Protein AF-A0A2H6NE32-F1 (afdb_monomer)

InterPro domains:
  IPR001357 BRCT domain [PF00533] (157-204)
  IPR001357 BRCT domain [PF16589] (20-108)
  IPR001357 BRCT domain [PS50172] (16-109)
  IPR001357 BRCT domain [PS50172] (155-204)
  IPR001357 BRCT domain [SM00292] (18-99)
  IPR031273 Protein mono-ADP-ribosyltransferase PARP4 [PTHR46530] (16-144)
  IPR036420 BRCT domain superfamily [G3DSA:3.40.50.10190] (17-112)
  IPR036420 BRCT domain superfamily [G3DSA:3.40.50.10190] (146-204)
  IPR036420 BRCT domain superfamily [SSF52113] (19-110)
  IPR036420 BRCT domain superfamily [SSF52113] (146-204)

Foldseek 3Di:
DDDDDDDDPDDDDDPPQQLQQAQAEEEELEDPDDPVVVVVLQVLCVSSNYHYDPDQDLSHQAYEYQAPVSDDPVVVVSCVVNVHFYFYSVQSVVCVVVVHNDDRVVGGHDDPDPDDDDDDDDDDDDDDDDDDDDDDDDDPPPDDDDPDCPPPPLPQQLVAAQAEEEEPDPPDDPVSVVVVCVNCVSNNYHYDPDDDPSHPYYHD

Solvent-accessible surface area (backbone atoms only — not comparable to full-atom values): 13177 Å² total; per-residue (Å²): 142,84,85,82,77,84,79,82,88,82,74,77,82,78,70,86,62,72,46,50,30,57,91,39,20,35,29,78,55,74,82,83,68,52,71,67,54,51,52,50,50,57,48,53,40,46,74,25,45,22,45,76,46,95,60,96,52,92,74,48,56,35,35,34,26,83,44,58,84,74,56,54,72,72,56,50,53,52,34,61,77,65,70,41,52,48,25,32,58,62,52,60,55,50,19,59,73,71,67,37,70,66,72,58,81,86,32,52,55,73,72,86,67,89,85,78,80,87,80,91,86,80,90,86,80,92,84,90,82,87,86,87,81,89,85,81,92,74,88,78,79,80,78,88,80,76,93,84,60,79,79,80,69,65,74,54,57,58,85,28,55,90,36,22,34,21,75,62,59,84,89,59,56,72,69,54,53,50,51,52,54,47,55,41,43,60,21,46,22,43,78,46,96,58,91,49,95,75,45,73,41,76,46,104

Nearest PDB structures (foldseek):
  3pd7-assembly2_B  TM=7.557E-01  e=2.654E-05  Homo sapiens
  2nte-assembly1_A  TM=4.701E-01  e=7.020E-07  Homo sapiens
  6m14-assembly2_A  TM=4.791E-01  e=1.328E-06  Homo sapiens
  3fa2-assembly1_A  TM=4.838E-01  e=2.356E-06  Homo sapiens
  2r1z-assembly1_A  TM=4.801E-01  e=6.962E-06  Homo sapiens

Secondary structure (DSSP, 8-state):
-------------------TTTT-EEEEE-SSS-HHHHHHHHHHHHHTT-EEESS--TT--EEEES-GGGS-HHHHHHHHHTT--EE-THHHHHHHHHTS---GGGGB--------------------------------------TT-SSSS-----TTTT-EEEE--SS--HHHHHHHHHHHHHTT-EEESS--TT--EEE-

Mean predicted aligned error: 18.34 Å

Organism: NCBI:txid3147026

Sequence (204 aa):
QSTWGLRNWNKAPSRMTIAIFAGCTFFLIIKKLTILEKIRLKRSIKENGGQIAFGLNQKCTHVVTEDANAVIPSHLKTIQNYELPMVNVDFIWDSIKERKLLQCENYELSQTGPCGTGTETTLMNVNDSPKKKDVSEENHKHKWNDSRNLEKLRKTSAIFAGCTFFLRIKELTILEKNRLKRSIKENGGQIAFGLNQKCTHVVT

pLDDT: mean 71.35, std 22.03, range [27.91, 93.31]

Radius of gyration: 25.48 Å; Cα contacts (8 Å, |Δi|>4): 224; chains: 1; bounding box: 63×38×88 Å

Structure (mmCIF, N/CA/C/O backbone):
data_AF-A0A2H6NE32-F1
#
_entry.id   AF-A0A2H6NE32-F1
#
loop_
_atom_site.group_PDB
_atom_site.id
_atom_site.type_symbol
_atom_site.label_atom_id
_atom_site.label_alt_id
_atom_site.label_comp_id
_atom_site.label_asym_id
_atom_site.label_entity_id
_atom_site.label_seq_id
_atom_site.pdbx_PDB_ins_code
_atom_site.Cartn_x
_atom_site.Cartn_y
_atom_site.Cartn_z
_atom_site.occupancy
_atom_site.B_iso_or_equiv
_atom_site.auth_seq_id
_atom_site.auth_comp_id
_atom_site.auth_asym_id
_atom_site.auth_atom_id
_atom_site.pdbx_PDB_model_num
ATOM 1 N N . GLN A 1 1 ? -25.435 -8.102 -41.032 1.00 43.19 1 GLN A N 1
ATOM 2 C CA . GLN A 1 1 ? -25.255 -8.962 -39.842 1.00 43.19 1 GLN A CA 1
ATOM 3 C C . GLN A 1 1 ? -23.771 -9.250 -39.682 1.00 43.19 1 GLN A C 1
ATOM 5 O O . GLN A 1 1 ? -23.197 -9.735 -40.646 1.00 43.19 1 GLN A O 1
ATOM 10 N N . SER A 1 2 ? -23.159 -8.885 -38.548 1.00 34.47 2 SER A N 1
ATOM 11 C CA . SER A 1 2 ? -21.896 -9.435 -38.000 1.00 34.47 2 SER A CA 1
ATOM 12 C C . SER A 1 2 ? -21.499 -8.627 -36.754 1.00 34.47 2 SER A C 1
ATOM 14 O O . SER A 1 2 ? -20.705 -7.693 -36.825 1.00 34.47 2 SER A O 1
ATOM 16 N N . THR A 1 3 ? -22.101 -8.943 -35.610 1.00 37.28 3 THR A N 1
ATOM 17 C CA . THR A 1 3 ? -21.709 -8.418 -34.294 1.00 37.28 3 THR A CA 1
ATOM 18 C C . THR A 1 3 ? -20.543 -9.243 -33.754 1.00 37.28 3 THR A C 1
ATOM 20 O O . THR A 1 3 ? -20.725 -10.402 -33.384 1.00 37.28 3 THR A O 1
ATOM 23 N N . TRP A 1 4 ? -19.344 -8.663 -33.696 1.00 37.22 4 TRP A N 1
ATOM 24 C CA . TRP A 1 4 ? -18.201 -9.282 -33.025 1.00 37.22 4 TRP A CA 1
ATOM 25 C C . TRP A 1 4 ? -18.281 -9.004 -31.523 1.00 37.22 4 TRP A C 1
ATOM 27 O O . TRP A 1 4 ? -18.084 -7.881 -31.064 1.00 37.22 4 TRP A O 1
ATOM 37 N N . GLY A 1 5 ? -18.620 -10.048 -30.765 1.00 34.59 5 GLY A N 1
ATOM 38 C CA . GLY A 1 5 ? -18.697 -10.023 -29.310 1.00 34.59 5 GLY A CA 1
ATOM 39 C C . GLY A 1 5 ? -17.330 -9.797 -28.665 1.00 34.59 5 GLY A C 1
ATOM 40 O O . GLY A 1 5 ? -16.384 -10.558 -28.882 1.00 34.59 5 GLY A O 1
ATOM 41 N N . LEU A 1 6 ? -17.256 -8.756 -27.835 1.00 37.28 6 LEU A N 1
ATOM 42 C CA . LEU A 1 6 ? -16.165 -8.488 -26.903 1.00 37.28 6 LEU A CA 1
ATOM 43 C C . LEU A 1 6 ? -16.034 -9.660 -25.925 1.00 37.28 6 LEU A C 1
ATOM 45 O O . LEU A 1 6 ? -16.860 -9.857 -25.034 1.00 37.28 6 LEU A O 1
ATOM 49 N N . ARG A 1 7 ? -14.980 -10.456 -26.101 1.00 39.06 7 ARG A N 1
ATOM 50 C CA . ARG A 1 7 ? -14.628 -11.545 -25.191 1.00 39.06 7 ARG A CA 1
ATOM 51 C C . ARG A 1 7 ? -14.051 -10.926 -23.912 1.00 39.06 7 ARG A C 1
ATOM 53 O O . ARG A 1 7 ? -12.927 -10.434 -23.897 1.00 39.06 7 ARG A O 1
ATOM 60 N N . ASN A 1 8 ? -14.864 -10.903 -22.856 1.00 36.88 8 ASN A N 1
ATOM 61 C CA . ASN A 1 8 ? -14.475 -10.501 -21.505 1.00 36.88 8 ASN A CA 1
ATOM 62 C C . ASN A 1 8 ? -13.350 -11.409 -20.990 1.00 36.88 8 ASN A C 1
ATOM 64 O O . ASN A 1 8 ? -13.577 -12.581 -20.700 1.00 36.88 8 ASN A O 1
ATOM 68 N N . TRP A 1 9 ? -12.148 -10.857 -20.834 1.00 37.25 9 TRP A N 1
ATOM 69 C CA . TRP A 1 9 ? -10.971 -11.573 -20.329 1.00 37.25 9 TRP A CA 1
ATOM 70 C C . TRP A 1 9 ? -10.697 -11.302 -18.845 1.00 37.25 9 TRP A C 1
ATOM 72 O O . TRP A 1 9 ? -9.554 -11.175 -18.428 1.00 37.25 9 TRP A O 1
ATOM 82 N N . ASN A 1 10 ? -11.746 -11.223 -18.026 1.00 46.41 10 ASN A N 1
ATOM 83 C CA . ASN A 1 10 ? -11.611 -11.005 -16.586 1.00 46.41 10 ASN A CA 1
ATOM 84 C C . ASN A 1 10 ? -12.385 -12.061 -15.799 1.00 46.41 10 ASN A C 1
ATOM 86 O O . ASN A 1 10 ? -13.462 -11.789 -15.277 1.00 46.41 10 ASN A O 1
ATOM 90 N N . LYS A 1 11 ? -11.817 -13.261 -15.687 1.00 47.69 11 LYS A N 1
ATOM 91 C CA . LYS A 1 11 ? -11.957 -14.083 -14.477 1.00 47.69 11 LYS A CA 1
ATOM 92 C C . LYS A 1 11 ? -10.939 -15.215 -14.515 1.00 47.69 11 LYS A C 1
ATOM 94 O O . LYS A 1 11 ? -11.235 -16.337 -14.908 1.00 47.69 11 LYS A O 1
ATOM 99 N N . ALA A 1 12 ? -9.711 -14.897 -14.112 1.00 43.12 12 ALA A N 1
ATOM 100 C CA . ALA A 1 12 ? -8.862 -15.926 -13.529 1.00 43.12 12 ALA A CA 1
ATOM 101 C C . ALA A 1 12 ? -9.588 -16.482 -12.286 1.00 43.12 12 ALA A C 1
ATOM 103 O O . ALA A 1 12 ? -10.264 -15.708 -11.597 1.00 43.12 12 ALA A O 1
ATOM 104 N N . PRO A 1 13 ? -9.502 -17.794 -12.008 1.00 40.62 13 PRO A N 1
ATOM 105 C CA . PRO A 1 13 ? -10.161 -18.392 -10.860 1.00 40.62 13 PRO A CA 1
ATOM 106 C C . PRO A 1 13 ? -9.670 -17.697 -9.595 1.00 40.62 13 PRO A C 1
ATOM 108 O O . PRO A 1 13 ? -8.467 -17.583 -9.353 1.00 40.62 13 PRO A O 1
ATOM 111 N N . SER A 1 14 ? -10.623 -17.185 -8.823 1.00 49.44 14 SER A N 1
ATOM 112 C CA . SER A 1 14 ? -10.403 -16.568 -7.528 1.00 49.44 14 SER A CA 1
ATOM 113 C C . SER A 1 14 ? -9.690 -17.577 -6.631 1.00 49.44 14 SER A C 1
ATOM 115 O O . SER A 1 14 ? -10.327 -18.431 -6.018 1.00 49.44 14 SER A O 1
ATOM 117 N N . ARG A 1 15 ? -8.354 -17.493 -6.542 1.00 47.88 15 ARG A N 1
ATOM 118 C CA . ARG A 1 15 ? -7.657 -17.937 -5.332 1.00 47.88 15 ARG A CA 1
ATOM 119 C C . ARG A 1 15 ? -8.436 -17.305 -4.184 1.00 47.88 15 ARG A C 1
ATOM 121 O O . ARG A 1 15 ? -8.681 -16.101 -4.232 1.00 47.88 15 ARG A O 1
ATOM 128 N N . MET A 1 16 ? -8.886 -18.103 -3.217 1.00 49.38 16 MET A N 1
ATOM 129 C CA . MET A 1 16 ? -9.466 -17.576 -1.985 1.00 49.38 16 MET A CA 1
ATOM 130 C C . MET A 1 16 ? -8.359 -16.833 -1.239 1.00 49.38 16 MET A C 1
ATOM 132 O O . MET A 1 16 ? -7.681 -17.381 -0.374 1.00 49.38 16 MET A O 1
ATOM 136 N N . THR A 1 17 ? -8.098 -15.599 -1.655 1.00 56.84 17 THR A N 1
ATOM 137 C CA . THR A 1 17 ? -7.260 -14.672 -0.921 1.00 56.84 17 THR A CA 1
ATOM 138 C C . THR A 1 17 ? -8.083 -14.294 0.294 1.00 56.84 17 THR A C 1
ATOM 140 O O . THR A 1 17 ? -9.167 -13.728 0.161 1.00 56.84 17 THR A O 1
ATOM 143 N N . ILE A 1 18 ? -7.609 -14.682 1.475 1.00 68.81 18 ILE A N 1
ATOM 144 C CA . ILE A 1 18 ? -8.215 -14.256 2.731 1.00 68.81 18 ILE A CA 1
ATOM 145 C C . ILE A 1 18 ? -8.134 -12.730 2.735 1.00 68.81 18 ILE A C 1
ATOM 147 O O . ILE A 1 18 ? -7.044 -12.159 2.747 1.00 68.81 18 ILE A O 1
ATOM 151 N N . ALA A 1 19 ? -9.288 -12.076 2.652 1.00 85.00 19 ALA A N 1
ATOM 152 C CA . ALA A 1 19 ? -9.386 -10.627 2.657 1.00 85.00 19 ALA A CA 1
ATOM 153 C C . ALA A 1 19 ? -9.272 -10.127 4.102 1.00 85.00 19 ALA A C 1
ATOM 155 O O . ALA A 1 19 ? -10.255 -9.716 4.711 1.00 85.00 19 ALA A O 1
ATOM 156 N N . ILE A 1 20 ? -8.069 -10.220 4.671 1.00 92.06 20 ILE A N 1
ATOM 157 C CA . ILE A 1 20 ? -7.782 -9.851 6.067 1.00 92.06 20 ILE A CA 1
ATOM 158 C C . ILE A 1 20 ? -8.122 -8.391 6.381 1.00 92.06 20 ILE A C 1
ATOM 160 O O . ILE A 1 20 ? -8.421 -8.066 7.522 1.00 92.06 20 ILE A O 1
ATOM 164 N N . PHE A 1 21 ? -8.101 -7.523 5.368 1.00 92.75 21 PHE A N 1
ATOM 165 C CA . PHE A 1 21 ? -8.416 -6.104 5.485 1.00 92.75 21 PHE A CA 1
ATOM 166 C C . PHE A 1 21 ? -9.798 -5.763 4.918 1.00 92.75 21 PHE A C 1
ATOM 168 O O . PHE A 1 21 ? -10.060 -4.608 4.580 1.00 92.75 21 PHE A O 1
ATOM 175 N N . ALA A 1 22 ? -10.686 -6.749 4.765 1.00 90.81 22 ALA A N 1
ATOM 176 C CA . ALA A 1 22 ? -12.045 -6.499 4.306 1.00 90.81 22 ALA A CA 1
ATOM 177 C C . ALA A 1 22 ? -12.752 -5.494 5.231 1.00 90.81 22 ALA A C 1
ATOM 179 O O . ALA A 1 22 ? -12.796 -5.668 6.444 1.00 90.81 22 ALA A O 1
ATOM 180 N N . GLY A 1 23 ? -13.300 -4.428 4.645 1.00 88.19 23 GLY A N 1
ATOM 181 C CA . GLY A 1 23 ? -13.949 -3.345 5.394 1.00 88.19 23 GLY A CA 1
ATOM 182 C C . GLY A 1 23 ? -12.987 -2.307 5.980 1.00 88.19 23 GLY A C 1
ATOM 183 O O . GLY A 1 23 ? -13.439 -1.251 6.416 1.00 88.19 23 GLY A O 1
ATOM 184 N N . CYS A 1 24 ? -11.672 -2.534 5.925 1.00 92.06 24 CYS A N 1
ATOM 185 C CA . CYS A 1 24 ? -10.687 -1.558 6.369 1.00 92.06 24 CYS A CA 1
ATOM 186 C C . CYS A 1 24 ? -10.379 -0.550 5.255 1.00 92.06 24 CYS A C 1
ATOM 188 O O . CYS A 1 24 ? -10.018 -0.909 4.131 1.00 92.06 24 CYS A O 1
ATOM 190 N N . THR A 1 25 ? -10.453 0.732 5.594 1.00 92.81 25 THR A N 1
ATOM 191 C CA . THR A 1 25 ? -9.944 1.838 4.780 1.00 92.81 25 THR A CA 1
ATOM 192 C C . THR A 1 25 ? -8.777 2.502 5.501 1.00 92.81 25 THR A C 1
ATOM 194 O O . THR A 1 25 ? -8.943 3.033 6.602 1.00 92.81 25 THR A O 1
ATOM 197 N N . PHE A 1 26 ? -7.605 2.486 4.874 1.00 93.31 26 PHE A N 1
ATOM 198 C CA . PHE A 1 26 ? -6.360 3.007 5.425 1.00 93.31 26 PHE A CA 1
ATOM 199 C C . PHE A 1 26 ? -6.030 4.376 4.848 1.00 93.31 26 PHE A C 1
ATOM 201 O O . PHE A 1 26 ? -6.037 4.569 3.629 1.00 93.31 26 PHE A O 1
ATOM 208 N N . PHE A 1 27 ? -5.658 5.309 5.713 1.00 92.12 27 PHE A N 1
ATOM 209 C CA . PHE A 1 27 ? -5.010 6.551 5.317 1.00 92.12 27 PHE A CA 1
ATOM 210 C C . PHE A 1 27 ? -3.509 6.460 5.609 1.00 92.12 27 PHE A C 1
ATOM 212 O O . PHE A 1 27 ? -3.118 6.129 6.723 1.00 92.12 27 PHE A O 1
ATOM 219 N N . LEU A 1 28 ? -2.658 6.723 4.613 1.00 90.62 28 LEU A N 1
ATOM 220 C CA . LEU A 1 28 ? -1.209 6.508 4.719 1.00 90.62 28 LEU A CA 1
ATOM 221 C C . LEU A 1 28 ? -0.458 7.839 4.869 1.00 90.62 28 LEU A C 1
ATOM 223 O O . LEU A 1 28 ? -0.465 8.661 3.952 1.00 90.62 28 LEU A O 1
ATOM 227 N N . ILE A 1 29 ? 0.262 8.013 5.978 1.00 88.44 29 ILE A N 1
ATOM 228 C CA . ILE A 1 29 ? 1.146 9.154 6.262 1.00 88.44 29 ILE A CA 1
ATOM 229 C C . ILE A 1 29 ? 2.580 8.636 6.379 1.00 88.44 29 ILE A C 1
ATOM 231 O O . ILE A 1 29 ? 3.122 8.440 7.457 1.00 88.44 29 ILE A O 1
ATOM 235 N N . ILE A 1 30 ? 3.206 8.385 5.234 1.00 86.12 30 ILE A N 1
ATOM 236 C CA . ILE A 1 30 ? 4.516 7.732 5.169 1.00 86.12 30 ILE A CA 1
ATOM 237 C C . ILE A 1 30 ? 5.531 8.715 4.583 1.00 86.12 30 ILE A C 1
ATOM 239 O O . ILE A 1 30 ? 5.435 9.071 3.399 1.00 86.12 30 ILE A O 1
ATOM 243 N N . LYS A 1 31 ? 6.513 9.153 5.376 1.00 81.50 31 LYS A N 1
ATOM 244 C CA . LYS A 1 31 ? 7.530 10.127 4.936 1.00 81.50 31 LYS A CA 1
ATOM 245 C C . LYS A 1 31 ? 8.874 9.475 4.620 1.00 81.50 31 LYS A C 1
ATOM 247 O O . LYS A 1 31 ? 9.474 9.860 3.618 1.00 81.50 31 LYS A O 1
ATOM 252 N N . LYS A 1 32 ? 9.311 8.502 5.420 1.00 81.56 32 LYS A N 1
ATOM 253 C CA . LYS A 1 32 ? 10.669 7.943 5.408 1.00 81.56 32 LYS A CA 1
ATOM 254 C C . LYS A 1 32 ? 10.8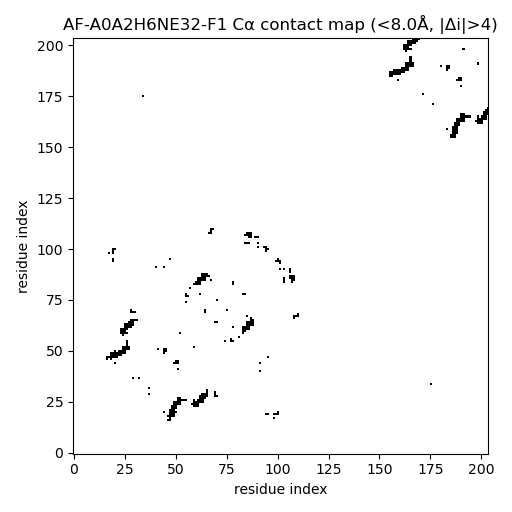06 6.747 4.458 1.00 81.56 32 LYS A C 1
ATOM 256 O O . LYS A 1 32 ? 11.866 6.630 3.845 1.00 81.56 32 LYS A O 1
ATOM 261 N N . LEU A 1 33 ? 9.752 5.946 4.237 1.00 80.50 33 LEU A N 1
ATOM 262 C CA . LEU A 1 33 ? 9.822 4.834 3.271 1.00 80.50 33 LEU A CA 1
ATOM 263 C C . LEU A 1 33 ? 10.242 5.292 1.872 1.00 80.50 33 LEU A C 1
ATOM 265 O O . LEU A 1 33 ? 9.821 6.340 1.355 1.00 80.50 33 LEU A O 1
ATOM 269 N N . THR A 1 34 ? 10.991 4.425 1.200 1.00 79.38 34 THR A N 1
ATOM 270 C CA . THR A 1 34 ? 11.286 4.576 -0.218 1.00 79.38 34 THR A CA 1
ATOM 271 C C . THR A 1 34 ? 10.010 4.450 -1.052 1.00 79.38 34 THR A C 1
ATOM 273 O O . THR A 1 34 ? 8.998 3.866 -0.667 1.00 79.38 34 THR A O 1
ATOM 276 N N . ILE A 1 35 ? 10.060 4.993 -2.264 1.00 74.69 35 ILE A N 1
ATOM 277 C CA . ILE A 1 35 ? 8.948 4.937 -3.221 1.00 74.69 35 ILE A CA 1
ATOM 278 C C . ILE A 1 35 ? 8.507 3.491 -3.487 1.00 74.69 35 ILE A C 1
ATOM 280 O O . ILE A 1 35 ? 7.312 3.208 -3.551 1.00 74.69 35 ILE A O 1
ATOM 284 N N . LEU A 1 36 ? 9.467 2.575 -3.649 1.00 78.06 36 LEU A N 1
ATOM 285 C CA . LEU A 1 36 ? 9.180 1.176 -3.955 1.00 78.06 36 LEU A CA 1
ATOM 286 C C . LEU A 1 36 ? 8.417 0.510 -2.805 1.00 78.06 36 LEU A C 1
ATOM 288 O O . LEU A 1 36 ? 7.445 -0.204 -3.044 1.00 78.06 36 LEU A O 1
ATOM 292 N N . GLU A 1 37 ? 8.807 0.797 -1.566 1.00 84.56 37 GLU A N 1
ATOM 293 C CA . GLU A 1 37 ? 8.127 0.299 -0.370 1.00 84.56 37 GLU A CA 1
ATOM 294 C C . GLU A 1 37 ? 6.719 0.873 -0.245 1.00 84.56 37 GLU A C 1
ATOM 296 O O . GLU A 1 37 ? 5.789 0.122 0.036 1.00 84.56 37 GLU A O 1
ATOM 301 N N . LYS A 1 38 ? 6.513 2.159 -0.561 1.00 84.12 38 LYS A N 1
ATOM 302 C CA . LYS A 1 38 ? 5.166 2.755 -0.606 1.00 84.12 38 LYS A CA 1
ATOM 303 C C . LYS A 1 38 ? 4.274 2.072 -1.640 1.00 84.12 38 LYS A C 1
ATOM 305 O O . LYS A 1 38 ? 3.107 1.807 -1.358 1.00 84.12 38 LYS A O 1
ATOM 310 N N . ILE A 1 39 ? 4.798 1.766 -2.829 1.00 84.12 39 ILE A N 1
ATOM 311 C CA . ILE A 1 39 ? 4.050 1.029 -3.863 1.00 84.12 39 ILE A CA 1
ATOM 312 C C . ILE A 1 39 ? 3.716 -0.377 -3.3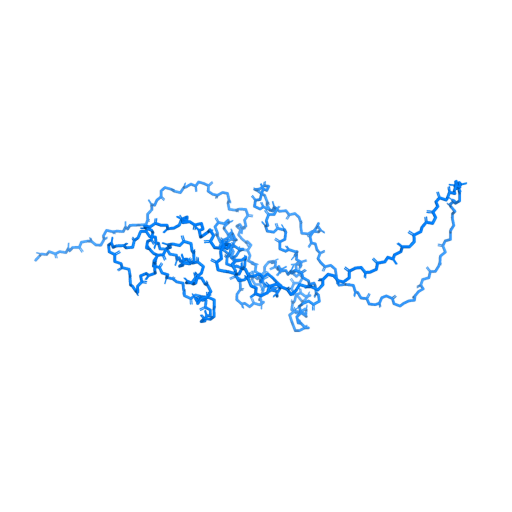68 1.00 84.12 39 ILE A C 1
ATOM 314 O O . ILE A 1 39 ? 2.570 -0.811 -3.490 1.00 84.12 39 ILE A O 1
ATOM 318 N N . ARG A 1 40 ? 4.702 -1.075 -2.795 1.00 87.94 40 ARG A N 1
ATOM 319 C CA . ARG A 1 40 ? 4.527 -2.425 -2.256 1.00 87.94 40 ARG A CA 1
ATOM 320 C C . ARG A 1 40 ? 3.464 -2.432 -1.163 1.00 87.94 40 ARG A C 1
ATOM 322 O O . ARG A 1 40 ? 2.553 -3.238 -1.241 1.00 87.94 40 ARG A O 1
ATOM 329 N N . LEU A 1 41 ? 3.524 -1.495 -0.219 1.00 90.19 41 LEU A N 1
ATOM 330 C CA . LEU A 1 41 ? 2.549 -1.340 0.859 1.00 90.19 41 LEU A CA 1
ATOM 331 C C . LEU A 1 41 ? 1.135 -1.124 0.309 1.00 90.19 41 LEU A C 1
ATOM 333 O O .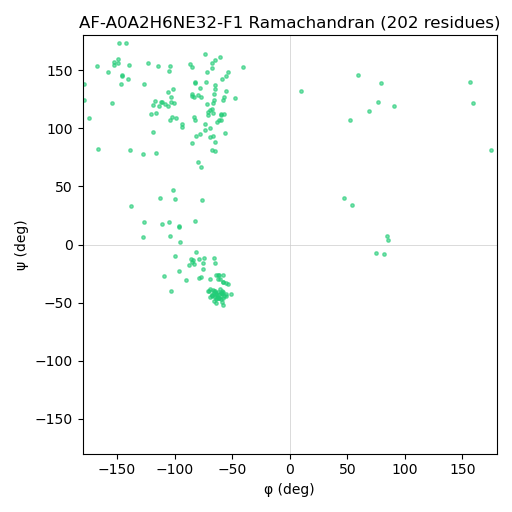 LEU A 1 41 ? 0.214 -1.860 0.653 1.00 90.19 41 LEU A O 1
ATOM 337 N N . LYS A 1 42 ? 0.966 -0.158 -0.606 1.00 89.56 42 LYS A N 1
ATOM 338 C CA . LYS A 1 42 ? -0.338 0.130 -1.221 1.00 89.56 42 LYS A CA 1
ATOM 339 C C . LYS A 1 42 ? -0.908 -1.084 -1.956 1.00 89.56 42 LYS A C 1
ATOM 341 O O . LYS A 1 42 ? -2.105 -1.353 -1.872 1.00 89.56 42 LYS A O 1
ATOM 346 N N . ARG A 1 43 ? -0.064 -1.803 -2.697 1.00 86.75 43 ARG A N 1
ATOM 347 C CA . ARG A 1 43 ? -0.460 -3.022 -3.408 1.00 86.75 43 ARG A CA 1
ATOM 348 C C . ARG A 1 43 ? -0.885 -4.106 -2.426 1.00 86.75 43 ARG A C 1
ATOM 350 O O . ARG A 1 43 ? -1.984 -4.624 -2.568 1.00 86.75 43 ARG A O 1
ATOM 357 N N . SER A 1 44 ? -0.061 -4.375 -1.417 1.00 89.19 44 SER A N 1
ATOM 358 C CA . SER A 1 44 ? -0.334 -5.380 -0.394 1.00 89.19 44 SER A CA 1
ATOM 359 C C . SER A 1 44 ? -1.672 -5.140 0.301 1.00 89.19 44 SER A C 1
ATOM 361 O O . SER A 1 44 ? -2.455 -6.072 0.434 1.00 89.19 44 SER A O 1
ATOM 363 N N . ILE A 1 45 ? -1.985 -3.896 0.679 1.00 90.75 45 ILE A N 1
ATOM 364 C CA . ILE A 1 45 ? -3.279 -3.552 1.290 1.00 90.75 45 ILE A CA 1
ATOM 365 C C . ILE A 1 45 ? -4.439 -3.905 0.348 1.00 90.75 45 ILE A C 1
ATOM 367 O O . ILE A 1 45 ? -5.374 -4.594 0.753 1.00 90.75 45 ILE A O 1
ATOM 371 N N . LYS A 1 46 ? -4.357 -3.480 -0.921 1.00 89.12 46 LYS A N 1
ATOM 372 C CA . LYS A 1 46 ? -5.407 -3.722 -1.925 1.00 89.12 46 LYS A CA 1
ATOM 373 C C . LYS A 1 46 ? -5.593 -5.209 -2.237 1.00 89.12 46 LYS A C 1
ATOM 375 O O . LYS A 1 46 ? -6.724 -5.672 -2.340 1.00 89.12 46 LYS A O 1
ATOM 380 N N . GLU A 1 47 ? -4.504 -5.961 -2.371 1.00 88.19 47 GLU A N 1
ATOM 381 C CA . GLU A 1 47 ? -4.534 -7.409 -2.636 1.00 88.19 47 GLU A CA 1
ATOM 382 C C . GLU A 1 47 ? -5.162 -8.205 -1.484 1.00 88.19 47 GLU A C 1
ATOM 384 O O . GLU A 1 47 ? -5.747 -9.261 -1.713 1.00 88.19 47 GLU A O 1
ATOM 389 N N . ASN A 1 48 ? -5.095 -7.669 -0.264 1.00 90.31 48 ASN A N 1
ATOM 390 C CA . ASN A 1 48 ? -5.663 -8.256 0.948 1.00 90.31 48 ASN A CA 1
ATOM 391 C C . ASN A 1 48 ? -7.060 -7.698 1.299 1.00 90.31 48 ASN A C 1
ATOM 393 O O . ASN A 1 48 ? -7.544 -7.881 2.416 1.00 90.31 48 ASN A O 1
ATOM 397 N N . GLY A 1 49 ? -7.727 -7.032 0.347 1.00 88.25 49 GLY A N 1
ATOM 398 C CA . GLY A 1 49 ? -9.117 -6.572 0.474 1.00 88.25 49 GLY A CA 1
ATOM 399 C C . GLY A 1 49 ? -9.306 -5.212 1.151 1.00 88.25 49 GLY A C 1
ATOM 400 O O . GLY A 1 49 ? -10.446 -4.787 1.333 1.00 88.25 49 GLY A O 1
ATOM 401 N N . GLY A 1 50 ? -8.215 -4.522 1.493 1.00 92.50 50 GLY A N 1
ATOM 402 C CA . GLY A 1 50 ? -8.243 -3.197 2.104 1.00 92.50 50 GLY A CA 1
ATOM 403 C C . GLY A 1 50 ? -8.360 -2.070 1.080 1.00 92.50 50 GLY A C 1
ATOM 404 O O . GLY A 1 50 ? -7.915 -2.174 -0.067 1.00 92.50 50 GLY A O 1
ATOM 405 N N . GLN A 1 51 ? -8.930 -0.950 1.508 1.00 91.50 51 GLN A N 1
ATOM 406 C CA . GLN A 1 51 ? -9.042 0.273 0.716 1.00 91.50 51 GLN A CA 1
ATOM 407 C C . GLN A 1 51 ? -8.023 1.314 1.173 1.00 91.50 51 GLN A C 1
ATOM 409 O O . GLN A 1 51 ? -7.594 1.321 2.323 1.00 91.50 51 GLN A O 1
ATOM 414 N N . ILE A 1 52 ? -7.634 2.212 0.268 1.00 91.12 52 ILE A N 1
ATOM 415 C CA . ILE A 1 52 ? -6.706 3.305 0.575 1.00 91.12 52 ILE A CA 1
ATOM 416 C C . ILE A 1 52 ? -7.425 4.620 0.334 1.00 91.12 52 ILE A C 1
ATOM 418 O O . ILE A 1 52 ? -7.861 4.892 -0.785 1.00 91.12 52 ILE A O 1
ATOM 422 N N . ALA A 1 53 ? -7.538 5.427 1.382 1.00 89.56 53 ALA A N 1
ATOM 423 C CA . ALA A 1 53 ? -8.113 6.756 1.307 1.00 89.56 53 ALA A CA 1
ATOM 424 C C . ALA A 1 53 ? -7.081 7.774 0.811 1.00 89.56 53 ALA A C 1
ATOM 426 O O . ALA A 1 53 ? -5.922 7.778 1.229 1.00 89.56 53 ALA A O 1
ATOM 427 N N . PHE A 1 54 ? -7.532 8.679 -0.057 1.00 83.81 54 PHE A N 1
ATOM 428 C CA . PHE A 1 54 ? -6.727 9.798 -0.559 1.00 83.81 54 PHE A CA 1
ATOM 429 C C . PHE A 1 54 ? -6.700 11.001 0.389 1.00 83.81 54 PHE A C 1
ATOM 431 O O . PHE A 1 54 ? -5.834 11.862 0.267 1.00 83.81 54 PHE A O 1
ATOM 438 N N . GLY A 1 55 ? -7.630 11.054 1.340 1.00 83.31 55 GLY A N 1
ATOM 439 C CA . GLY A 1 55 ? -7.733 12.092 2.357 1.00 83.31 55 GLY A CA 1
ATOM 440 C C . GLY A 1 55 ? -8.325 11.514 3.636 1.00 83.31 55 GLY A C 1
ATOM 441 O O . GLY A 1 55 ? -9.026 10.503 3.583 1.00 83.31 55 GLY A O 1
ATOM 442 N N . LEU A 1 56 ? -8.048 12.156 4.771 1.00 83.88 56 LEU A N 1
ATOM 443 C CA . LEU A 1 56 ? -8.704 11.815 6.030 1.00 83.88 56 LEU A CA 1
ATOM 444 C C . LEU A 1 56 ? -10.185 12.170 5.948 1.00 83.88 56 LEU A C 1
ATOM 446 O O . LEU A 1 56 ? -10.547 13.316 5.694 1.00 83.88 56 LEU A O 1
ATOM 450 N N . ASN A 1 57 ? -11.032 11.172 6.154 1.00 84.44 57 ASN A N 1
ATOM 451 C CA . ASN A 1 57 ? -12.478 11.311 6.190 1.00 84.44 57 ASN A CA 1
ATOM 452 C C . ASN A 1 57 ? -13.065 10.285 7.172 1.00 84.44 57 ASN A C 1
ATOM 454 O O . ASN A 1 57 ? -12.359 9.399 7.644 1.00 84.44 57 ASN A O 1
ATOM 458 N N . GLN A 1 58 ? -14.370 10.374 7.426 1.00 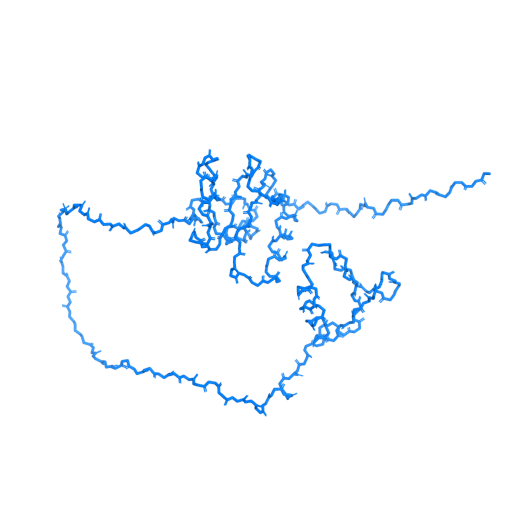82.62 58 GLN A N 1
ATOM 459 C CA . GLN A 1 58 ? -15.097 9.454 8.314 1.00 82.62 58 GLN A CA 1
ATOM 460 C C . GLN A 1 58 ? -15.172 8.005 7.805 1.00 82.62 58 GLN A C 1
ATOM 462 O O . GLN A 1 58 ? -15.594 7.123 8.540 1.00 82.62 58 GLN A O 1
ATOM 467 N N . LYS A 1 59 ? -14.809 7.742 6.542 1.00 85.62 59 LYS A N 1
ATOM 468 C CA . LYS A 1 59 ? -14.742 6.378 5.996 1.00 85.62 59 LYS A CA 1
ATOM 469 C C . LYS A 1 59 ? -13.401 5.713 6.297 1.00 85.62 59 LYS A C 1
ATOM 471 O O . LYS A 1 59 ? -13.281 4.506 6.109 1.00 85.62 59 LYS A O 1
ATOM 476 N N . CYS A 1 60 ? -12.390 6.484 6.704 1.00 89.31 60 CYS A N 1
ATOM 477 C CA . CYS A 1 60 ? -11.130 5.936 7.174 1.00 89.31 60 CYS A CA 1
ATOM 478 C C . CYS A 1 60 ? -11.377 5.154 8.459 1.00 89.31 60 CYS A C 1
ATOM 480 O O . CYS A 1 60 ? -12.101 5.597 9.335 1.00 89.31 60 CYS A O 1
ATOM 482 N N . THR A 1 61 ? -10.743 3.996 8.549 1.00 89.12 61 THR A N 1
ATOM 483 C CA . THR A 1 61 ? -10.801 3.123 9.729 1.00 89.12 61 THR A CA 1
ATOM 484 C C . THR A 1 61 ? -9.479 3.114 10.481 1.00 89.12 61 THR A C 1
ATOM 486 O O . THR A 1 61 ? -9.463 2.870 11.673 1.00 89.12 61 THR A O 1
ATOM 489 N N . HIS A 1 62 ? -8.371 3.371 9.781 1.00 90.44 62 HIS A N 1
ATOM 490 C CA . HIS A 1 62 ? -7.026 3.291 10.333 1.00 90.44 62 HIS A CA 1
ATOM 491 C C . HIS A 1 62 ? -6.145 4.356 9.686 1.00 90.44 62 HIS A C 1
ATOM 493 O O . HIS A 1 62 ? -6.256 4.627 8.480 1.00 90.44 62 HIS A O 1
ATOM 499 N N . VAL A 1 63 ? -5.225 4.914 10.465 1.00 89.75 63 VAL A N 1
ATOM 500 C CA . VAL A 1 63 ? -4.145 5.761 9.962 1.00 89.75 63 VAL A CA 1
ATOM 501 C C . VAL A 1 63 ? -2.828 5.034 10.135 1.00 89.75 63 VAL A C 1
ATOM 503 O O . VAL A 1 63 ? -2.462 4.668 11.241 1.00 89.75 63 VAL A O 1
ATOM 506 N N . VAL A 1 64 ? -2.098 4.846 9.039 1.00 91.56 64 VAL A N 1
ATOM 507 C CA . VAL A 1 64 ? -0.786 4.196 9.054 1.00 91.56 64 VAL A CA 1
ATOM 508 C C . VAL A 1 64 ? 0.294 5.263 8.935 1.00 91.56 64 VAL A C 1
ATOM 510 O O . VAL A 1 64 ? 0.308 6.017 7.956 1.00 91.56 64 VAL A O 1
ATOM 513 N N . THR A 1 65 ? 1.211 5.322 9.894 1.00 89.56 65 THR A N 1
ATOM 514 C CA . THR A 1 65 ? 2.361 6.239 9.885 1.00 89.56 65 THR A CA 1
ATOM 515 C C . THR A 1 65 ? 3.617 5.540 10.396 1.00 89.56 65 THR A C 1
ATOM 517 O O . THR A 1 65 ? 3.531 4.574 11.132 1.00 89.56 65 THR A O 1
ATOM 520 N N . GLU A 1 66 ? 4.799 6.002 9.995 1.00 85.25 66 GLU A N 1
ATOM 521 C CA . GLU A 1 66 ? 6.077 5.508 10.549 1.00 85.25 66 GLU A CA 1
ATOM 522 C C . GLU A 1 66 ? 6.498 6.272 11.809 1.00 85.25 66 GLU A C 1
ATOM 524 O O . GLU A 1 66 ? 7.412 5.871 12.522 1.00 85.25 66 GLU A O 1
ATOM 529 N N . ASP A 1 67 ? 5.909 7.448 12.018 1.00 80.75 67 ASP A N 1
ATOM 530 C CA . ASP A 1 67 ? 6.321 8.398 13.041 1.00 80.75 67 ASP A CA 1
ATOM 531 C C . ASP A 1 67 ? 5.111 9.258 13.419 1.00 80.75 67 ASP A C 1
ATOM 533 O O . ASP A 1 67 ? 4.523 9.924 12.559 1.00 80.75 67 ASP A O 1
ATOM 537 N N . ALA A 1 68 ? 4.722 9.250 14.695 1.00 76.69 68 ALA A N 1
ATOM 538 C CA . ALA A 1 68 ? 3.608 10.067 15.178 1.00 76.69 68 ALA A CA 1
ATOM 539 C C . ALA A 1 68 ? 3.868 11.570 14.970 1.00 76.69 68 ALA A C 1
ATOM 541 O O . ALA A 1 68 ? 2.939 12.333 14.698 1.00 76.69 68 ALA A O 1
ATOM 542 N N . ASN A 1 69 ? 5.138 11.990 14.994 1.00 77.06 69 ASN A N 1
ATOM 543 C CA . ASN A 1 69 ? 5.547 13.381 14.791 1.00 77.06 69 ASN A CA 1
ATOM 544 C C . ASN A 1 69 ? 5.559 13.782 13.308 1.00 77.06 69 ASN A C 1
ATOM 546 O O . ASN A 1 69 ? 5.642 14.964 12.970 1.00 77.06 69 ASN A O 1
ATOM 550 N N . ALA A 1 70 ? 5.469 12.817 12.385 1.00 75.50 70 ALA A N 1
ATOM 551 C CA . ALA A 1 70 ? 5.363 13.106 10.958 1.00 75.50 70 ALA A CA 1
ATOM 552 C C . ALA A 1 70 ? 3.968 13.609 10.557 1.00 75.50 70 ALA A C 1
ATOM 554 O O . ALA A 1 70 ? 3.829 14.174 9.463 1.00 75.50 70 ALA A O 1
ATOM 555 N N . VAL A 1 71 ? 2.958 13.419 11.408 1.00 81.88 71 VAL A N 1
ATOM 556 C CA . VAL A 1 71 ? 1.573 13.814 11.150 1.00 81.88 71 VAL A CA 1
ATOM 557 C C . VAL A 1 71 ? 1.417 15.320 11.343 1.00 81.88 71 VAL A C 1
ATOM 559 O O . VAL A 1 71 ? 1.778 15.875 12.375 1.00 81.88 71 VAL A O 1
ATOM 562 N N . ILE A 1 72 ? 0.877 16.007 10.336 1.00 84.19 72 ILE A N 1
ATOM 563 C CA . ILE A 1 72 ? 0.657 17.452 10.437 1.00 84.19 72 ILE A CA 1
ATOM 564 C C . ILE A 1 72 ? -0.501 17.769 11.405 1.00 84.19 72 ILE A C 1
ATOM 566 O O . ILE A 1 72 ? -1.464 17.000 11.465 1.00 84.19 72 ILE A O 1
ATOM 570 N N . PRO A 1 73 ? -0.474 18.912 12.121 1.00 82.69 73 PRO A N 1
ATOM 571 C CA . PRO A 1 73 ? -1.459 19.226 13.163 1.00 82.69 73 PRO A CA 1
ATOM 572 C C . PRO A 1 73 ? -2.924 19.189 12.710 1.00 82.69 73 PRO A C 1
ATOM 574 O O . PRO A 1 73 ? -3.802 18.809 13.479 1.00 82.69 73 PRO A O 1
ATOM 577 N N . SER A 1 74 ? -3.209 19.554 11.457 1.00 83.88 74 SER A N 1
ATOM 578 C CA . SER A 1 74 ? -4.563 19.476 10.897 1.00 83.88 74 SER A CA 1
ATOM 579 C C . SER A 1 74 ? -5.070 18.037 10.792 1.00 83.88 74 SER A C 1
ATOM 581 O O . SER A 1 74 ? -6.218 17.774 11.131 1.00 83.88 74 SER A O 1
ATOM 583 N N . HIS A 1 75 ? -4.209 17.099 10.392 1.00 86.06 75 HIS A N 1
ATOM 584 C CA . HIS A 1 75 ? -4.546 15.679 10.330 1.00 86.06 75 HIS A CA 1
ATOM 585 C C . HIS A 1 75 ? -4.720 15.100 11.735 1.00 86.06 75 HIS A C 1
ATOM 587 O O . HIS A 1 75 ? -5.650 14.333 11.944 1.00 86.06 75 HIS A O 1
ATOM 593 N N . LEU A 1 76 ? -3.892 15.510 12.705 1.00 85.12 76 LEU A N 1
ATOM 594 C CA . LEU A 1 76 ? -4.027 15.079 14.102 1.00 85.12 76 LEU A CA 1
ATOM 595 C C . LEU A 1 76 ? -5.391 15.436 14.694 1.00 85.12 76 LEU A C 1
ATOM 597 O O . LEU A 1 76 ? -6.037 14.570 15.274 1.00 85.12 76 LEU A O 1
ATOM 601 N N . LYS A 1 77 ? -5.863 16.670 14.481 1.00 84.81 77 LYS A N 1
ATOM 602 C CA . LYS A 1 77 ? -7.205 17.084 14.922 1.00 84.81 77 LYS A CA 1
ATOM 603 C C . LYS A 1 77 ? -8.289 16.186 14.334 1.00 84.81 77 LYS A C 1
ATOM 605 O O . LYS A 1 77 ? -9.189 15.760 15.041 1.00 84.81 77 LYS A O 1
ATOM 610 N N . THR A 1 78 ? -8.198 15.872 13.044 1.00 85.31 78 THR A N 1
ATOM 611 C CA . THR A 1 78 ? -9.165 14.992 12.379 1.00 85.31 78 THR A CA 1
ATOM 612 C C . THR A 1 78 ? -9.102 13.555 12.896 1.00 85.31 78 THR A C 1
ATOM 614 O O . THR A 1 78 ? -10.143 12.933 13.068 1.00 85.31 78 THR A O 1
ATOM 617 N N . ILE A 1 79 ? -7.902 13.037 13.160 1.00 86.62 79 ILE A N 1
ATOM 618 C CA . ILE A 1 79 ? -7.690 11.693 13.714 1.00 86.62 79 ILE A CA 1
ATOM 619 C C . ILE A 1 79 ? -8.313 11.581 15.101 1.00 86.62 79 ILE A C 1
ATOM 621 O O . ILE A 1 79 ? -9.033 10.625 15.352 1.00 86.62 79 ILE A O 1
ATOM 625 N N . GLN A 1 80 ? -8.097 12.584 15.956 1.00 85.06 80 GLN A N 1
ATOM 626 C CA . GLN A 1 80 ? -8.704 12.653 17.285 1.00 85.06 80 GLN A CA 1
ATOM 627 C C . GLN A 1 80 ? -10.230 12.789 17.205 1.00 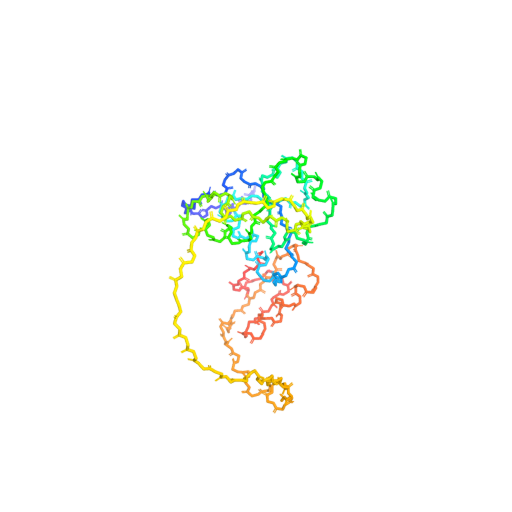85.06 80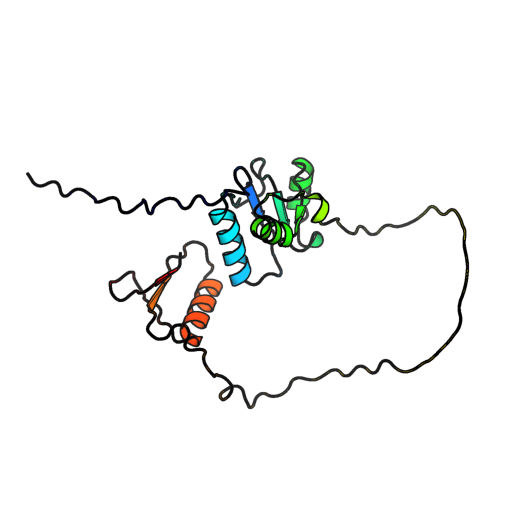 GLN A C 1
ATOM 629 O O . GLN A 1 80 ? -10.938 12.059 17.882 1.00 85.06 80 GLN A O 1
ATOM 634 N N . ASN A 1 81 ? -10.746 13.660 16.331 1.00 86.25 81 ASN A N 1
ATOM 635 C CA . ASN A 1 81 ? -12.191 13.865 16.164 1.00 86.25 81 ASN A CA 1
ATOM 636 C C . ASN A 1 81 ? -12.943 12.615 15.687 1.00 86.25 81 ASN A C 1
ATOM 638 O O . ASN A 1 81 ? -14.136 12.487 15.940 1.00 86.25 81 ASN A O 1
ATOM 642 N N . TYR A 1 82 ? -12.278 11.751 14.921 1.00 86.31 82 TYR A N 1
ATOM 643 C CA . TYR A 1 82 ? -12.852 10.510 14.404 1.00 86.31 82 TYR A CA 1
ATOM 644 C C . TYR A 1 82 ? -12.368 9.272 15.166 1.00 86.31 82 TYR A C 1
ATOM 646 O O . TYR A 1 82 ? -12.649 8.166 14.717 1.00 86.31 82 TYR A O 1
ATOM 654 N N . GLU A 1 83 ? -11.631 9.460 16.267 1.00 83.88 83 GLU A N 1
ATOM 655 C CA . GLU A 1 83 ? -11.070 8.393 17.109 1.00 83.88 83 GLU A CA 1
ATOM 656 C C . GLU A 1 83 ? -10.361 7.298 16.292 1.00 83.88 83 GLU A C 1
ATOM 658 O O . GLU A 1 83 ? -10.489 6.103 16.549 1.00 83.88 83 GLU A O 1
ATOM 663 N N . LEU A 1 84 ? -9.623 7.706 15.252 1.00 87.50 84 LEU A N 1
ATOM 664 C CA . LEU A 1 84 ? -8.973 6.756 14.353 1.00 87.50 84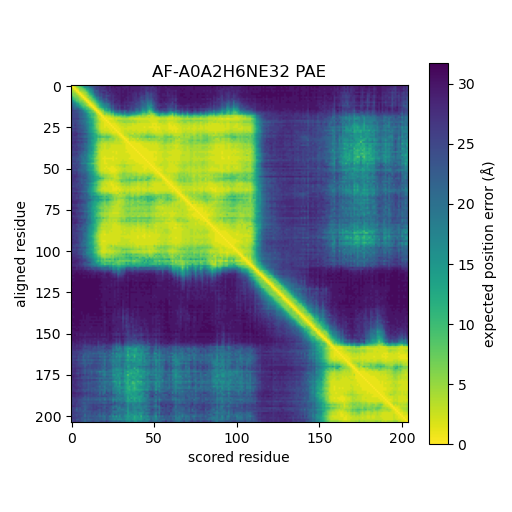 LEU A CA 1
ATOM 665 C C . LEU A 1 84 ? -7.675 6.230 14.977 1.00 87.50 84 LEU A C 1
ATOM 667 O O . LEU A 1 84 ? -6.805 7.041 15.311 1.00 87.50 84 LEU A O 1
ATOM 671 N N . PRO A 1 85 ? -7.471 4.902 15.040 1.00 87.88 85 PRO A N 1
ATOM 672 C CA . PRO A 1 85 ? -6.224 4.333 15.523 1.00 87.88 85 PRO A CA 1
ATOM 673 C C . PRO A 1 85 ? -5.069 4.705 14.590 1.00 87.88 85 PRO A C 1
ATOM 675 O O . PRO A 1 85 ? -5.168 4.605 13.356 1.00 87.88 85 PRO A O 1
ATOM 678 N N . MET A 1 86 ? -3.961 5.135 15.193 1.00 88.75 86 MET A N 1
ATOM 679 C CA . MET A 1 86 ? -2.722 5.465 14.497 1.00 88.75 86 MET A CA 1
ATOM 680 C C . MET A 1 86 ? -1.711 4.340 14.697 1.00 88.75 86 MET A C 1
ATOM 682 O O . MET A 1 86 ? -1.140 4.197 15.774 1.00 88.75 86 MET A O 1
ATOM 686 N N . VAL A 1 87 ? -1.469 3.566 13.643 1.00 90.88 87 VAL A N 1
ATOM 687 C CA . VAL A 1 87 ? -0.640 2.357 13.685 1.00 90.88 87 VAL A CA 1
ATOM 688 C C . VAL A 1 87 ? 0.631 2.495 12.853 1.00 90.88 87 VAL A C 1
ATOM 690 O O . VAL A 1 87 ? 0.673 3.231 11.860 1.00 90.88 87 VAL A O 1
ATOM 693 N N . ASN A 1 88 ? 1.668 1.747 13.231 1.00 90.62 88 ASN A N 1
ATOM 694 C CA . ASN A 1 88 ? 2.880 1.610 12.424 1.00 90.62 88 ASN A CA 1
ATOM 695 C C . ASN A 1 88 ? 2.609 0.841 11.112 1.00 90.62 88 ASN A C 1
ATOM 697 O O . ASN A 1 88 ? 1.682 0.045 11.011 1.00 90.62 88 ASN A O 1
ATOM 701 N N . VAL A 1 89 ? 3.444 1.042 10.093 1.00 90.25 89 VAL A N 1
ATOM 702 C CA . VAL A 1 89 ? 3.490 0.237 8.861 1.00 90.25 89 VAL A CA 1
ATOM 703 C C . VAL A 1 89 ? 3.638 -1.256 9.149 1.00 90.25 89 VAL A C 1
ATOM 705 O O . VAL A 1 89 ? 3.066 -2.071 8.422 1.00 90.25 89 VAL A O 1
ATOM 708 N N . ASP A 1 90 ? 4.361 -1.609 10.210 1.00 89.38 90 ASP A N 1
ATOM 709 C CA . ASP A 1 90 ? 4.583 -2.999 10.620 1.00 89.38 90 ASP A CA 1
ATOM 710 C C . ASP A 1 90 ? 3.269 -3.741 10.893 1.00 89.38 90 ASP A C 1
ATOM 712 O O . ASP A 1 90 ? 3.143 -4.900 10.509 1.00 89.38 90 ASP A O 1
ATOM 716 N N . PHE A 1 91 ? 2.234 -3.041 11.375 1.00 92.00 91 PHE A N 1
ATOM 717 C CA . PHE A 1 91 ? 0.880 -3.584 11.532 1.00 92.00 91 PHE A CA 1
ATOM 718 C C . PHE A 1 91 ? 0.362 -4.245 10.250 1.00 92.00 91 PHE A C 1
ATOM 720 O O . PHE A 1 91 ? -0.238 -5.320 10.284 1.00 92.00 91 PHE A O 1
ATOM 727 N N . ILE A 1 92 ? 0.592 -3.605 9.099 1.00 92.50 92 ILE A N 1
ATOM 728 C CA . ILE A 1 92 ? 0.129 -4.106 7.804 1.00 92.50 92 ILE A CA 1
ATOM 729 C C . ILE A 1 92 ? 0.908 -5.361 7.424 1.00 92.50 92 ILE A C 1
ATOM 731 O O . ILE A 1 92 ? 0.316 -6.343 6.976 1.00 92.50 92 ILE A O 1
ATOM 735 N N . TRP A 1 93 ? 2.230 -5.337 7.590 1.00 92.19 93 TRP A N 1
ATOM 736 C CA . TRP A 1 93 ? 3.086 -6.463 7.225 1.00 92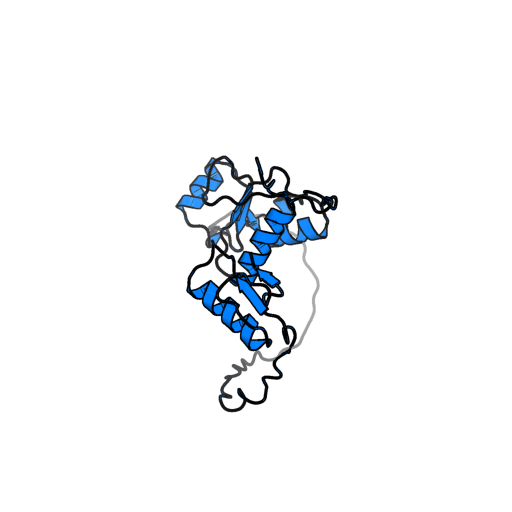.19 93 TRP A CA 1
ATOM 737 C C . TRP A 1 93 ? 2.840 -7.678 8.109 1.00 92.19 93 TRP A C 1
ATOM 739 O O . TRP A 1 93 ? 2.699 -8.784 7.581 1.00 92.19 93 TRP A O 1
ATOM 749 N N . ASP A 1 94 ? 2.713 -7.470 9.414 1.00 91.06 94 ASP A N 1
ATOM 750 C CA . ASP A 1 94 ? 2.470 -8.534 10.379 1.00 91.06 94 ASP A CA 1
ATOM 751 C C . ASP A 1 94 ? 1.054 -9.097 10.238 1.00 91.06 94 ASP A C 1
ATOM 753 O O . ASP A 1 94 ? 0.894 -10.315 10.193 1.00 91.06 94 ASP A O 1
ATOM 757 N N . SER A 1 95 ? 0.039 -8.256 9.997 1.00 90.62 95 SER A N 1
ATOM 758 C CA . SER A 1 95 ? -1.325 -8.736 9.712 1.00 90.62 95 SER A CA 1
ATOM 759 C C . SER A 1 95 ? -1.381 -9.619 8.461 1.00 90.62 95 SER A C 1
ATOM 761 O O . SER A 1 95 ? -2.075 -10.639 8.423 1.00 90.62 95 SER A O 1
ATOM 763 N N . ILE A 1 96 ? -0.613 -9.272 7.422 1.00 89.69 96 ILE A N 1
ATOM 764 C CA . ILE A 1 96 ? -0.482 -10.108 6.217 1.00 89.69 96 ILE A CA 1
ATOM 765 C C . ILE A 1 96 ? 0.244 -11.413 6.533 1.00 89.69 96 ILE A C 1
ATOM 767 O O . ILE A 1 96 ? -0.178 -12.481 6.081 1.00 89.69 96 ILE A O 1
ATOM 771 N N . LYS A 1 97 ? 1.338 -11.337 7.293 1.00 89.00 97 LYS A N 1
ATOM 772 C CA . LYS A 1 97 ? 2.167 -12.490 7.651 1.00 89.00 97 LYS A CA 1
ATOM 773 C C . LYS A 1 97 ? 1.386 -13.507 8.481 1.00 89.00 97 LYS A C 1
ATOM 775 O O . LYS A 1 97 ? 1.439 -14.697 8.175 1.00 89.00 97 LYS A O 1
ATOM 780 N N . GLU A 1 98 ? 0.629 -13.042 9.468 1.00 87.06 98 GLU A N 1
ATOM 781 C CA . GLU A 1 98 ? -0.213 -13.871 10.338 1.00 87.06 98 GLU A CA 1
ATOM 782 C C . GLU A 1 98 ? -1.562 -14.238 9.706 1.00 87.06 98 GLU A C 1
ATOM 784 O O . GLU A 1 98 ? -2.302 -15.060 10.244 1.00 87.06 98 GLU A O 1
ATOM 789 N N . ARG A 1 99 ? -1.876 -13.674 8.530 1.00 86.62 99 ARG A N 1
ATOM 790 C CA . ARG A 1 99 ? -3.145 -13.861 7.805 1.00 86.62 99 ARG A CA 1
ATOM 791 C C . ARG A 1 99 ? -4.378 -13.545 8.659 1.00 86.62 99 ARG A C 1
ATOM 793 O O . ARG A 1 99 ? -5.435 -14.154 8.480 1.00 86.62 99 ARG A O 1
ATOM 800 N N . LYS A 1 100 ? -4.255 -12.568 9.554 1.00 88.94 100 LYS A N 1
ATOM 801 C CA . LYS A 1 100 ? -5.312 -12.096 10.450 1.00 88.94 100 LYS A CA 1
ATOM 802 C C . LYS A 1 100 ? -5.150 -10.593 10.657 1.00 88.94 100 LYS A C 1
ATOM 804 O O . LYS A 1 100 ? -4.031 -10.100 10.705 1.00 88.94 100 LYS A O 1
ATOM 809 N N . LEU A 1 101 ? -6.261 -9.874 10.802 1.00 88.44 101 LEU A N 1
ATOM 810 C CA . LEU A 1 101 ? -6.221 -8.485 11.251 1.00 88.44 101 LEU A CA 1
ATOM 811 C C . LEU A 1 101 ? -5.729 -8.442 12.703 1.00 88.44 101 LEU A C 1
ATOM 813 O O . LEU A 1 101 ? -6.401 -8.966 13.598 1.00 88.44 101 LEU A O 1
ATOM 817 N N . LEU A 1 102 ? -4.543 -7.875 12.917 1.00 87.69 102 LEU A N 1
ATOM 818 C CA . LEU A 1 102 ? -3.974 -7.734 14.253 1.00 87.69 102 LEU A CA 1
ATOM 819 C C . LEU A 1 102 ? -4.693 -6.647 15.054 1.00 87.69 102 LEU A C 1
ATOM 821 O O . LEU A 1 102 ? -5.447 -5.836 14.520 1.00 87.69 102 LEU A O 1
ATOM 825 N N . GLN A 1 103 ? -4.470 -6.673 16.363 1.00 83.31 103 GLN A N 1
ATOM 826 C CA . GLN A 1 103 ? -4.954 -5.660 17.293 1.00 83.31 103 GLN A CA 1
ATOM 827 C C . GLN A 1 103 ? -4.072 -4.406 17.200 1.00 83.31 103 GLN A C 1
ATOM 829 O O . GLN A 1 103 ? -2.846 -4.517 17.116 1.00 83.31 103 GLN A O 1
ATOM 834 N N . CYS A 1 104 ? -4.694 -3.226 17.143 1.00 83.81 104 CYS A N 1
ATOM 835 C CA . CYS A 1 104 ? -3.997 -1.964 16.870 1.00 83.81 104 CYS A CA 1
ATOM 836 C C . CYS A 1 104 ? -3.091 -1.538 18.028 1.00 83.81 104 CYS A C 1
ATOM 838 O O . CYS A 1 104 ? -2.051 -0.935 17.786 1.00 83.81 104 CYS A O 1
ATOM 840 N N . GLU A 1 105 ? -3.449 -1.904 19.257 1.00 76.62 105 GLU A N 1
ATOM 841 C CA . GLU A 1 105 ? -2.812 -1.498 20.513 1.00 76.62 105 GLU A CA 1
ATOM 842 C C . GLU A 1 105 ? -1.322 -1.874 20.559 1.00 76.62 105 GLU A C 1
ATOM 844 O O . GLU A 1 105 ? -0.503 -1.135 21.094 1.00 76.62 105 GLU A O 1
ATOM 849 N N . ASN A 1 106 ? -0.942 -2.986 19.921 1.00 74.62 106 ASN A N 1
ATOM 850 C CA . ASN A 1 106 ? 0.452 -3.442 19.848 1.00 74.62 106 ASN A CA 1
ATOM 851 C C . ASN A 1 106 ? 1.319 -2.622 18.876 1.00 74.62 106 ASN A C 1
ATOM 853 O O . ASN A 1 106 ? 2.537 -2.783 18.843 1.00 74.62 106 ASN A O 1
ATOM 857 N N . TYR A 1 107 ? 0.692 -1.775 18.061 1.00 79.75 107 TYR A N 1
ATOM 858 C CA . TYR A 1 107 ? 1.323 -0.996 16.998 1.00 79.75 107 TYR A CA 1
ATOM 859 C C . TYR A 1 107 ? 1.002 0.495 17.102 1.00 79.75 107 TYR A C 1
ATOM 861 O O . TYR A 1 107 ? 1.342 1.249 16.182 1.00 79.75 107 TYR A O 1
ATOM 869 N N . GLU A 1 108 ? 0.337 0.916 18.181 1.00 78.75 108 GLU A N 1
ATOM 870 C CA . GLU A 1 108 ? -0.024 2.308 18.386 1.00 78.75 108 GLU A CA 1
ATOM 871 C C . GLU A 1 108 ? 1.218 3.168 18.576 1.00 78.75 108 GLU A C 1
ATOM 873 O O . GLU A 1 108 ? 2.106 2.894 19.386 1.00 78.75 108 GLU A O 1
ATOM 878 N N . LEU A 1 109 ? 1.262 4.252 17.811 1.00 73.81 109 LEU A N 1
ATOM 879 C CA . LEU A 1 109 ? 2.304 5.252 17.943 1.00 73.81 109 LEU A CA 1
ATOM 880 C C . LEU A 1 109 ? 1.802 6.346 18.883 1.00 73.81 109 LEU A C 1
ATOM 882 O O . LEU A 1 109 ? 1.038 7.226 18.483 1.00 73.81 109 LEU A O 1
ATOM 886 N N . SER A 1 110 ? 2.245 6.300 20.139 1.00 62.34 110 SER A N 1
ATOM 887 C CA . SER A 1 110 ? 2.007 7.388 21.082 1.00 62.34 110 SER A CA 1
ATOM 888 C C . SER A 1 110 ? 2.882 8.594 20.729 1.00 62.34 110 SER A C 1
ATOM 890 O O . SER A 1 110 ? 4.049 8.474 20.348 1.00 62.34 110 SER A O 1
ATOM 892 N N . GLN A 1 111 ? 2.313 9.795 20.838 1.00 55.09 111 GLN A N 1
ATOM 893 C CA . GLN A 1 111 ? 3.122 11.006 20.801 1.00 55.09 111 GLN A CA 1
ATOM 894 C C . GLN A 1 111 ? 3.898 11.101 22.109 1.00 55.09 111 GLN A C 1
ATOM 896 O O . GLN A 1 111 ? 3.308 11.177 23.186 1.00 55.09 111 GLN A O 1
ATOM 901 N N . THR A 1 112 ? 5.224 11.141 22.024 1.00 43.44 112 THR A N 1
ATOM 902 C CA . THR A 1 112 ? 6.052 11.561 23.152 1.00 43.44 112 THR A CA 1
ATOM 903 C C . THR A 1 112 ? 5.827 13.059 23.365 1.00 43.44 112 THR A C 1
ATOM 905 O O . THR A 1 112 ? 6.466 13.890 22.719 1.00 43.44 112 THR A O 1
ATOM 908 N N . GLY A 1 113 ? 4.879 13.427 24.225 1.00 38.94 113 GLY A N 1
ATOM 909 C CA . GLY A 1 113 ? 4.795 14.792 24.742 1.00 38.94 113 GLY A CA 1
ATOM 910 C C . GLY A 1 113 ? 6.001 15.095 25.647 1.00 38.94 113 GLY A C 1
ATOM 911 O O . GLY A 1 113 ? 6.540 14.173 26.264 1.00 38.94 113 GLY A O 1
ATOM 912 N N . PRO A 1 114 ? 6.441 16.362 25.774 1.00 41.44 114 PRO A N 1
ATOM 913 C CA . PRO A 1 114 ? 7.332 16.741 26.857 1.00 41.44 114 PRO A CA 1
ATOM 914 C C . PRO A 1 114 ? 6.532 16.669 28.160 1.00 41.44 114 PRO A C 1
ATOM 916 O O . PRO A 1 114 ? 5.739 17.557 28.467 1.00 41.44 114 PRO A O 1
ATOM 919 N N . CYS A 1 115 ? 6.702 15.583 28.909 1.00 31.92 115 CYS A N 1
ATOM 920 C CA . CYS A 1 115 ? 6.142 15.465 30.247 1.00 31.92 115 CYS A CA 1
ATOM 921 C C . CYS A 1 115 ? 7.014 16.269 31.218 1.00 31.92 115 CYS A C 1
ATOM 923 O O . CYS A 1 115 ? 8.043 15.793 31.697 1.00 31.92 115 CYS A O 1
ATOM 925 N N . GLY A 1 116 ? 6.611 17.512 31.476 1.00 39.50 116 GLY A N 1
ATOM 926 C CA . GLY A 1 116 ? 7.081 18.292 32.611 1.00 39.50 116 GLY A CA 1
ATOM 927 C C . GLY A 1 116 ? 6.295 17.950 33.879 1.00 39.50 116 GLY A C 1
ATOM 928 O O . GLY A 1 116 ? 5.075 18.072 33.898 1.00 39.50 116 GLY A O 1
ATOM 929 N N . THR A 1 117 ? 7.056 17.609 34.925 1.00 37.72 117 THR A N 1
ATOM 930 C CA . THR A 1 117 ? 6.804 17.758 36.378 1.00 37.72 117 THR A CA 1
ATOM 931 C C . THR A 1 117 ? 5.727 16.932 37.101 1.00 37.72 117 THR A C 1
ATOM 933 O O . THR A 1 117 ? 4.543 17.209 36.975 1.00 37.72 117 THR A O 1
ATOM 936 N N . GLY A 1 118 ? 6.229 16.076 38.014 1.00 36.75 118 GLY A N 1
ATOM 937 C CA . GLY A 1 118 ? 5.732 15.806 39.381 1.00 36.75 118 GLY A CA 1
ATOM 938 C C . GLY A 1 118 ? 4.489 14.918 39.481 1.00 36.75 118 GLY A C 1
ATOM 939 O O . GLY A 1 118 ? 3.454 15.252 38.934 1.00 36.75 118 GLY A O 1
ATOM 940 N N . THR A 1 119 ? 4.497 13.789 40.188 1.00 36.81 119 THR A N 1
ATOM 941 C CA . THR A 1 119 ? 4.871 13.676 41.606 1.00 36.81 119 THR A CA 1
ATOM 942 C C . THR A 1 119 ? 5.552 12.349 41.953 1.00 36.81 119 THR A C 1
ATOM 944 O O . THR A 1 119 ? 5.115 11.277 41.542 1.00 36.81 119 THR A O 1
ATOM 947 N N . GLU A 1 120 ? 6.601 12.464 42.7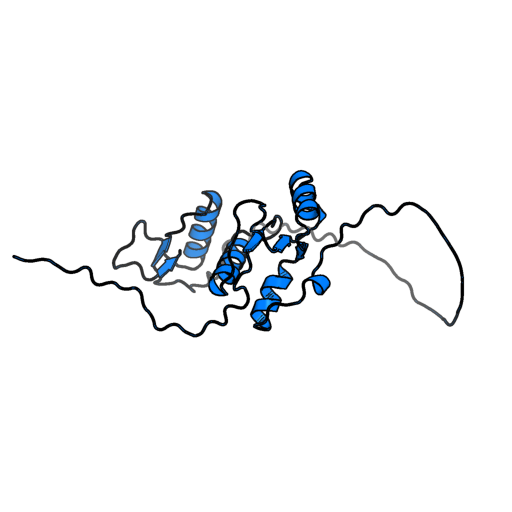68 1.00 35.84 120 GLU A N 1
ATOM 948 C CA . GLU A 1 120 ? 7.227 11.404 43.562 1.00 35.84 120 GLU A CA 1
ATOM 949 C C . GLU A 1 120 ? 6.235 10.645 44.450 1.00 35.84 120 GLU A C 1
ATOM 951 O O . GLU A 1 120 ? 5.296 11.235 44.982 1.00 35.84 120 GLU A O 1
ATOM 956 N N . THR A 1 121 ? 6.528 9.360 44.674 1.00 32.03 121 THR A N 1
ATOM 957 C CA . THR A 1 121 ? 6.785 8.680 45.972 1.00 32.03 121 THR A CA 1
ATOM 958 C C . THR A 1 121 ? 6.486 7.176 45.795 1.00 32.03 121 THR A C 1
ATOM 960 O O . THR A 1 121 ? 5.517 6.828 45.136 1.00 32.03 121 THR A O 1
ATOM 963 N N . THR A 1 122 ? 7.200 6.171 46.315 1.00 33.00 122 THR A N 1
ATOM 964 C CA . THR A 1 122 ? 8.419 6.045 47.131 1.00 33.00 122 THR A CA 1
ATOM 965 C C . THR A 1 122 ? 8.657 4.531 47.322 1.00 33.00 122 THR A C 1
ATOM 967 O O . THR A 1 122 ? 7.757 3.873 47.825 1.00 33.00 122 THR A O 1
ATOM 970 N N . LEU A 1 123 ? 9.858 4.041 46.942 1.00 36.38 123 LEU A N 1
ATOM 971 C CA . LEU A 1 123 ? 10.725 3.011 47.589 1.00 36.38 123 LEU A CA 1
ATOM 972 C C . LEU A 1 123 ? 10.160 1.568 47.824 1.00 36.38 123 LEU A C 1
ATOM 974 O O . LEU A 1 123 ? 8.989 1.404 48.112 1.00 36.38 123 LEU A O 1
ATOM 978 N N . MET A 1 124 ? 10.864 0.420 47.773 1.00 29.98 124 MET A N 1
ATOM 979 C CA . MET A 1 124 ? 12.273 -0.045 47.868 1.00 29.98 124 MET A CA 1
ATOM 980 C C . MET A 1 124 ? 12.388 -1.363 47.043 1.00 29.98 124 MET A C 1
ATOM 982 O O . MET A 1 124 ? 11.378 -2.036 46.868 1.00 29.98 124 MET A O 1
ATOM 986 N N . ASN A 1 125 ? 13.522 -1.823 46.486 1.00 34.31 125 ASN A N 1
ATOM 987 C CA . ASN A 1 125 ? 14.668 -2.375 47.226 1.00 34.31 125 ASN A CA 1
ATOM 988 C C . ASN A 1 125 ? 15.873 -2.694 46.280 1.00 34.31 125 ASN A C 1
ATOM 990 O O . ASN A 1 125 ? 15.789 -3.584 45.440 1.00 34.31 125 ASN A O 1
ATOM 994 N N . VAL A 1 126 ? 16.960 -1.910 46.356 1.00 33.19 126 VAL A N 1
ATOM 995 C CA . VAL A 1 126 ? 18.328 -2.266 46.844 1.00 33.19 126 VAL A CA 1
ATOM 996 C C . VAL A 1 126 ? 18.542 -3.786 47.093 1.00 33.19 126 VAL A C 1
ATOM 998 O O . VAL A 1 126 ? 17.716 -4.383 47.769 1.00 33.19 126 VAL A O 1
ATOM 1001 N N . ASN A 1 127 ? 19.572 -4.538 46.671 1.00 30.33 127 ASN A N 1
ATOM 1002 C CA . ASN A 1 127 ? 20.970 -4.350 46.242 1.00 30.33 127 ASN A CA 1
ATOM 1003 C C . ASN A 1 127 ? 21.453 -5.672 45.587 1.00 30.33 127 ASN A C 1
ATOM 1005 O O . ASN A 1 127 ? 20.981 -6.726 45.996 1.00 30.33 127 ASN A O 1
ATOM 1009 N N . ASP A 1 128 ? 22.429 -5.656 44.669 1.00 33.00 128 ASP A N 1
ATOM 1010 C CA . ASP A 1 128 ? 23.832 -6.000 44.991 1.00 33.00 128 ASP A CA 1
ATOM 1011 C C . ASP A 1 128 ? 24.739 -5.868 43.750 1.00 33.00 128 ASP A C 1
ATOM 1013 O O . ASP A 1 128 ? 24.388 -6.242 42.632 1.00 33.00 128 ASP A O 1
ATOM 1017 N N . SER A 1 129 ? 25.921 -5.301 43.953 1.00 36.75 129 SER A N 1
ATOM 1018 C CA . SER A 1 129 ? 27.008 -5.150 42.973 1.00 36.75 129 SER A CA 1
ATOM 1019 C C . SER A 1 129 ? 28.239 -5.823 43.594 1.00 36.75 129 SER A C 1
ATOM 1021 O O . SER A 1 129 ? 28.312 -5.832 44.824 1.00 36.75 129 SER A O 1
ATOM 1023 N N . PRO A 1 130 ? 29.264 -6.303 42.848 1.00 42.09 130 PRO A N 1
ATOM 1024 C CA . PRO A 1 130 ? 30.264 -5.348 42.350 1.00 42.09 130 PRO A CA 1
ATOM 1025 C C . PRO A 1 130 ? 31.125 -5.741 41.114 1.00 42.09 130 PRO A C 1
ATOM 1027 O O . PRO A 1 130 ? 31.651 -6.843 41.003 1.00 42.09 130 PRO A O 1
ATOM 1030 N N . LYS A 1 131 ? 31.479 -4.684 40.357 1.00 32.16 131 LYS A N 1
ATOM 1031 C CA . LYS A 1 131 ? 32.831 -4.299 39.855 1.00 32.16 131 LYS A CA 1
ATOM 1032 C C . LYS A 1 131 ? 33.401 -4.780 38.489 1.00 32.16 131 LYS A C 1
ATOM 1034 O O . LYS A 1 131 ? 33.885 -5.895 38.359 1.00 32.16 131 LYS A O 1
ATOM 1039 N N . LYS A 1 132 ? 33.662 -3.729 37.674 1.00 29.52 132 LYS A N 1
ATOM 1040 C CA . LYS A 1 132 ? 34.840 -3.398 36.811 1.00 29.52 132 LYS A CA 1
ATOM 1041 C C . LYS A 1 132 ? 34.932 -4.120 35.443 1.00 29.52 132 LYS A C 1
ATOM 1043 O O . LYS A 1 132 ? 34.675 -5.307 35.367 1.00 29.52 132 LYS A O 1
ATOM 1048 N N . LYS A 1 133 ? 35.320 -3.487 34.322 1.00 35.66 133 LYS A N 1
ATOM 1049 C CA . LYS A 1 133 ? 36.399 -2.501 34.078 1.00 35.66 133 LYS A CA 1
ATOM 1050 C C . LYS A 1 133 ? 36.114 -1.547 32.898 1.00 35.66 133 LYS A C 1
ATOM 1052 O O . LYS A 1 133 ? 35.375 -1.891 31.984 1.00 35.66 133 LYS A O 1
ATOM 1057 N N . ASP A 1 134 ? 36.791 -0.401 32.971 1.00 31.81 134 ASP A N 1
ATOM 1058 C CA . ASP A 1 134 ? 37.057 0.632 31.960 1.00 31.81 134 ASP A CA 1
ATOM 1059 C C . ASP A 1 134 ? 37.389 0.138 30.534 1.00 31.81 134 ASP A C 1
ATOM 1061 O O . ASP A 1 134 ? 38.027 -0.902 30.373 1.00 31.81 134 ASP A O 1
ATOM 1065 N N . VAL A 1 135 ? 37.080 0.966 29.522 1.00 34.31 135 VAL A N 1
ATOM 1066 C CA . VAL A 1 135 ? 38.050 1.741 28.698 1.00 34.31 135 VAL A CA 1
ATOM 1067 C C . VAL A 1 135 ? 37.426 2.154 27.341 1.00 34.31 135 VAL A C 1
ATOM 1069 O O . VAL A 1 135 ? 37.020 1.318 26.543 1.00 34.31 135 VAL A O 1
ATOM 1072 N N . SER A 1 136 ? 37.410 3.479 27.129 1.00 36.88 136 SER A N 1
ATOM 1073 C CA . SER A 1 136 ? 37.415 4.278 25.884 1.00 36.88 136 SER A CA 1
ATOM 1074 C C . SER A 1 136 ? 36.393 4.026 24.761 1.00 36.88 136 SER A C 1
ATOM 1076 O O . SER A 1 136 ? 36.557 3.145 23.918 1.00 36.88 136 SER A O 1
ATOM 1078 N N . GLU A 1 137 ? 35.444 4.961 24.642 1.00 38.12 137 GLU A N 1
ATOM 1079 C CA . GLU A 1 137 ? 34.833 5.360 23.370 1.00 38.12 137 GLU A CA 1
ATOM 1080 C C . GLU A 1 137 ? 35.874 6.072 22.492 1.00 38.12 137 GLU A C 1
ATOM 1082 O O . GLU A 1 137 ? 36.336 7.163 22.830 1.00 38.12 137 GLU A O 1
ATOM 1087 N N . GLU A 1 138 ? 36.207 5.493 21.336 1.00 32.47 138 GLU A N 1
ATOM 1088 C CA . GLU A 1 138 ? 36.915 6.201 20.269 1.00 32.47 138 GLU A CA 1
ATOM 1089 C C . GLU A 1 138 ? 36.074 6.198 18.984 1.00 32.47 138 GLU A C 1
ATOM 1091 O O . GLU A 1 138 ? 35.804 5.175 18.351 1.00 32.47 138 GLU A O 1
ATOM 1096 N N . ASN A 1 139 ? 35.614 7.399 18.634 1.00 35.47 139 ASN A N 1
ATOM 1097 C CA . ASN A 1 139 ? 34.831 7.732 17.451 1.00 35.47 139 ASN A CA 1
ATOM 1098 C C . ASN A 1 139 ? 35.657 7.545 16.166 1.00 35.47 139 ASN A C 1
ATOM 1100 O O . ASN A 1 139 ? 36.286 8.485 15.675 1.00 35.47 139 ASN A O 1
ATOM 1104 N N . HIS A 1 140 ? 35.583 6.374 15.534 1.00 38.38 140 HIS A N 1
ATOM 1105 C CA . HIS A 1 140 ? 36.052 6.215 14.156 1.00 38.38 140 HIS A CA 1
ATOM 1106 C C . HIS A 1 140 ? 34.972 6.627 13.150 1.00 38.38 140 HIS A C 1
ATOM 1108 O O . HIS A 1 140 ? 34.195 5.832 12.623 1.00 38.38 140 HIS A O 1
ATOM 1114 N N . LYS A 1 141 ? 34.974 7.925 12.837 1.00 39.34 141 LYS A N 1
ATOM 1115 C CA . LYS A 1 141 ? 34.284 8.535 11.696 1.00 39.34 141 LYS A CA 1
ATOM 1116 C C . LYS A 1 141 ? 34.901 8.003 10.400 1.00 39.34 141 LYS A C 1
ATOM 1118 O O . LYS A 1 141 ? 35.835 8.596 9.857 1.00 39.34 141 LYS A O 1
ATOM 1123 N N . HIS A 1 142 ? 34.402 6.876 9.891 1.00 40.59 142 HIS A N 1
ATOM 1124 C CA . HIS A 1 142 ? 34.896 6.335 8.629 1.00 40.59 142 HIS A CA 1
ATOM 1125 C C . HIS A 1 142 ? 34.378 7.180 7.454 1.00 40.59 142 HIS A C 1
ATOM 1127 O O . HIS A 1 142 ? 33.239 7.094 7.003 1.00 40.59 142 HIS A O 1
ATOM 1133 N N . LYS A 1 143 ? 35.257 8.078 7.010 1.00 35.06 143 LYS A N 1
ATOM 1134 C CA . LYS A 1 143 ? 35.169 8.909 5.811 1.00 35.06 143 LYS A CA 1
ATOM 1135 C C . LYS A 1 143 ? 35.149 8.010 4.571 1.00 35.06 143 LYS A C 1
ATOM 1137 O O . LYS A 1 143 ? 36.187 7.485 4.181 1.00 35.06 143 LYS A O 1
ATOM 1142 N N . TRP A 1 144 ? 33.990 7.855 3.934 1.00 27.91 144 TRP A N 1
ATOM 1143 C CA . TRP A 1 144 ? 33.895 7.166 2.647 1.00 27.91 144 TRP A CA 1
ATOM 1144 C C . TRP A 1 144 ? 34.272 8.135 1.522 1.00 27.91 144 TRP A C 1
ATOM 1146 O O . TRP A 1 144 ? 33.453 8.914 1.047 1.00 27.91 144 TRP A O 1
ATOM 1156 N N . ASN A 1 145 ? 35.547 8.113 1.138 1.00 43.62 145 ASN A N 1
ATOM 1157 C CA . ASN A 1 145 ? 36.007 8.591 -0.160 1.00 43.62 145 ASN A CA 1
ATOM 1158 C C . ASN A 1 145 ? 36.642 7.399 -0.873 1.00 43.62 145 ASN A C 1
ATOM 1160 O O . ASN A 1 145 ? 37.819 7.118 -0.667 1.00 43.62 145 ASN A O 1
ATOM 1164 N N . ASP A 1 146 ? 35.876 6.732 -1.731 1.00 35.53 146 ASP A N 1
ATOM 1165 C CA . ASP A 1 146 ? 36.458 5.937 -2.808 1.00 35.53 146 ASP A CA 1
ATOM 1166 C C . ASP A 1 146 ? 35.655 6.127 -4.100 1.00 35.53 146 ASP A C 1
ATOM 1168 O O . ASP A 1 146 ? 34.775 5.354 -4.471 1.00 35.53 146 ASP A O 1
ATOM 1172 N N . SER A 1 147 ? 35.943 7.234 -4.782 1.00 46.69 147 SER A N 1
ATOM 1173 C CA . SER A 1 147 ? 35.334 7.599 -6.064 1.00 46.69 147 SER A CA 1
ATOM 1174 C C . SER A 1 147 ? 36.000 6.913 -7.263 1.00 46.69 147 SER A C 1
ATOM 1176 O O . SER A 1 147 ? 35.878 7.414 -8.379 1.00 46.69 147 SER A O 1
ATOM 1178 N N . ARG A 1 148 ? 36.739 5.804 -7.089 1.00 48.41 148 ARG A N 1
ATOM 1179 C CA . ARG A 1 148 ? 37.482 5.174 -8.202 1.00 48.41 148 ARG A CA 1
ATOM 1180 C C . ARG A 1 148 ? 37.217 3.684 -8.432 1.00 48.41 148 ARG A C 1
ATOM 1182 O O . ARG A 1 148 ? 37.957 3.052 -9.178 1.00 48.41 148 ARG A O 1
ATOM 1189 N N . ASN A 1 149 ? 36.108 3.139 -7.923 1.00 46.66 149 ASN A N 1
ATOM 1190 C CA . ASN A 1 149 ? 35.713 1.750 -8.215 1.00 46.66 149 ASN A CA 1
ATOM 1191 C C . ASN A 1 149 ? 34.205 1.544 -8.493 1.00 46.66 149 ASN A C 1
ATOM 1193 O O . ASN A 1 149 ? 33.631 0.509 -8.165 1.00 46.66 149 ASN A O 1
ATOM 1197 N N . LEU A 1 150 ? 33.527 2.529 -9.098 1.00 46.22 150 LEU A N 1
ATOM 1198 C CA . LEU A 1 150 ? 32.077 2.449 -9.359 1.00 46.22 150 LEU A CA 1
ATOM 1199 C C . LEU A 1 150 ? 31.709 1.727 -10.673 1.00 46.22 150 LEU A C 1
ATOM 1201 O O . LEU A 1 150 ? 30.550 1.373 -10.885 1.00 46.22 150 LEU A O 1
ATOM 1205 N N . GLU A 1 151 ? 32.680 1.485 -11.554 1.00 49.28 151 GLU A N 1
ATOM 1206 C CA . GLU A 1 151 ? 32.433 0.893 -12.877 1.00 49.28 151 GLU A CA 1
ATOM 1207 C C . GLU A 1 151 ? 32.645 -0.632 -12.907 1.00 49.28 151 GLU A C 1
ATOM 1209 O O . GLU A 1 151 ? 32.025 -1.325 -13.710 1.00 49.28 151 GLU A O 1
ATOM 1214 N N . LYS A 1 152 ? 33.434 -1.187 -11.971 1.00 43.47 152 LYS A N 1
ATOM 1215 C CA . LYS A 1 152 ? 33.786 -2.622 -11.924 1.00 43.47 152 LYS A CA 1
ATOM 1216 C C . LYS A 1 152 ? 32.976 -3.473 -10.939 1.00 43.47 152 LYS A C 1
ATOM 1218 O O . LYS A 1 152 ? 33.039 -4.696 -11.018 1.00 43.47 152 LYS A O 1
ATOM 1223 N N . LEU A 1 153 ? 32.169 -2.858 -10.071 1.00 45.06 153 LEU A N 1
ATOM 1224 C CA . LEU A 1 153 ? 31.244 -3.565 -9.168 1.00 45.06 153 LEU A CA 1
ATOM 1225 C C . LEU A 1 153 ? 29.811 -3.684 -9.709 1.00 45.06 153 LEU A C 1
ATOM 1227 O O . LEU A 1 153 ? 28.954 -4.283 -9.061 1.00 45.06 153 LEU A O 1
ATOM 1231 N N . ARG A 1 154 ? 29.536 -3.197 -10.926 1.00 51.28 154 ARG A N 1
ATOM 1232 C CA . ARG A 1 154 ? 28.282 -3.486 -11.636 1.00 51.28 154 ARG A CA 1
ATOM 1233 C C . ARG A 1 154 ? 28.323 -4.894 -12.226 1.00 51.28 154 ARG A C 1
ATOM 1235 O O . ARG A 1 154 ? 28.268 -5.084 -13.436 1.00 51.28 154 ARG A O 1
ATOM 1242 N N . LYS A 1 155 ? 28.345 -5.903 -11.357 1.00 49.47 155 LYS A N 1
ATOM 1243 C CA . LYS A 1 155 ? 27.708 -7.181 -11.680 1.00 49.47 155 LYS A CA 1
ATOM 1244 C C . LYS A 1 155 ? 26.215 -6.863 -11.730 1.00 49.47 155 LYS A C 1
ATOM 1246 O O . LYS A 1 155 ? 25.516 -6.961 -10.727 1.00 49.47 155 LYS A O 1
ATOM 1251 N N . THR A 1 156 ? 25.761 -6.320 -12.859 1.00 54.00 156 THR A N 1
ATOM 1252 C CA . THR A 1 156 ? 24.343 -6.100 -13.112 1.00 54.00 156 THR A CA 1
ATOM 1253 C C . THR A 1 156 ? 23.697 -7.461 -12.965 1.00 54.00 156 THR A C 1
ATOM 1255 O O . THR A 1 156 ? 23.988 -8.404 -13.701 1.00 54.00 156 THR A O 1
ATOM 1258 N N . SER A 1 157 ? 22.880 -7.613 -11.934 1.00 58.53 157 SER A N 1
ATOM 1259 C CA . SER A 1 157 ? 22.035 -8.777 -11.822 1.00 58.53 157 SER A CA 1
ATOM 1260 C C . SER A 1 157 ? 21.122 -8.738 -13.043 1.00 58.53 157 SER A C 1
ATOM 1262 O O . SER A 1 157 ? 20.257 -7.876 -13.159 1.00 58.53 157 SER A O 1
ATOM 1264 N N . ALA A 1 158 ? 21.364 -9.622 -14.009 1.00 78.06 158 ALA A N 1
ATOM 1265 C CA . ALA A 1 158 ? 20.617 -9.710 -15.261 1.00 78.06 158 ALA A CA 1
ATOM 1266 C C . ALA A 1 158 ? 19.247 -10.377 -15.042 1.00 78.06 158 ALA A C 1
ATOM 1268 O O . ALA A 1 158 ? 18.787 -11.178 -15.851 1.00 78.06 158 ALA A O 1
ATOM 1269 N N . ILE A 1 159 ? 18.606 -10.067 -13.912 1.00 86.25 159 ILE A N 1
ATOM 1270 C CA . ILE A 1 159 ? 17.369 -10.697 -13.439 1.00 86.25 159 ILE A CA 1
ATOM 1271 C C . ILE A 1 159 ? 16.234 -10.451 -14.437 1.00 86.25 159 ILE A C 1
ATOM 1273 O O . ILE A 1 159 ? 15.299 -11.239 -14.526 1.00 86.25 159 ILE A O 1
ATOM 1277 N N . PHE A 1 160 ? 16.328 -9.363 -15.206 1.00 90.88 160 PHE A N 1
ATOM 1278 C CA . PHE A 1 160 ? 15.353 -8.982 -16.218 1.00 90.88 160 PHE A CA 1
ATOM 1279 C C . PHE A 1 160 ? 15.880 -9.100 -17.650 1.00 90.88 160 PHE A C 1
ATOM 1281 O O . PHE A 1 160 ? 15.283 -8.521 -18.560 1.00 90.88 160 PHE A O 1
ATOM 1288 N N . ALA A 1 161 ? 16.966 -9.840 -17.890 1.00 88.19 161 ALA A N 1
ATOM 1289 C CA . ALA A 1 161 ? 17.416 -10.102 -19.253 1.00 88.19 161 ALA A CA 1
ATOM 1290 C C . ALA A 1 161 ? 16.288 -10.740 -20.085 1.00 88.19 161 ALA A C 1
ATOM 1292 O O . ALA A 1 161 ? 15.589 -11.644 -19.633 1.00 88.19 161 ALA A O 1
ATOM 1293 N N . GLY A 1 162 ? 16.066 -10.216 -21.292 1.00 86.50 162 GLY A N 1
ATOM 1294 C CA . GLY A 1 162 ? 14.970 -10.644 -22.172 1.00 86.50 162 GLY A CA 1
ATOM 1295 C C . GLY A 1 162 ? 13.575 -10.148 -21.763 1.00 86.50 162 GLY A C 1
ATOM 1296 O O . GLY A 1 162 ? 12.629 -10.294 -22.536 1.00 86.50 162 GLY A O 1
ATOM 1297 N N . CYS A 1 163 ? 13.425 -9.506 -20.602 1.00 91.44 163 CYS A N 1
ATOM 1298 C CA . CYS A 1 163 ? 12.148 -8.951 -20.173 1.00 91.44 163 CYS A CA 1
ATOM 1299 C C . CYS A 1 163 ? 11.939 -7.548 -20.754 1.00 91.44 163 CYS A C 1
ATOM 1301 O O . CYS A 1 163 ? 12.748 -6.639 -20.573 1.00 91.44 163 CYS A O 1
ATOM 1303 N N . THR A 1 164 ? 10.793 -7.350 -21.397 1.00 92.06 164 THR A N 1
ATOM 1304 C CA . THR A 1 164 ? 10.282 -6.041 -21.812 1.00 92.06 164 THR A CA 1
ATOM 1305 C C . THR A 1 164 ? 9.051 -5.681 -20.982 1.00 92.06 164 THR A C 1
ATOM 1307 O O . THR A 1 164 ? 8.065 -6.424 -20.974 1.00 92.06 164 THR A O 1
ATOM 1310 N N . PHE A 1 165 ? 9.103 -4.539 -20.296 1.00 91.94 165 PHE A N 1
ATOM 1311 C CA . PHE A 1 165 ? 8.079 -4.050 -19.375 1.00 91.94 165 PHE A CA 1
ATOM 1312 C C . PHE A 1 165 ? 7.281 -2.902 -19.985 1.00 91.94 165 PHE A C 1
ATOM 1314 O O . PHE A 1 165 ? 7.849 -1.905 -20.433 1.00 91.94 165 PHE A O 1
ATOM 1321 N N . PHE A 1 166 ? 5.958 -2.986 -19.910 1.00 91.56 166 PHE A N 1
ATOM 1322 C CA . PHE A 1 166 ? 5.067 -1.854 -20.133 1.00 91.56 166 PHE A CA 1
ATOM 1323 C C . PHE A 1 166 ? 4.597 -1.294 -18.789 1.00 91.56 166 PHE A C 1
ATOM 1325 O O . PHE A 1 166 ? 3.996 -2.006 -17.987 1.00 91.56 166 PHE A O 1
ATOM 1332 N N . LEU A 1 167 ? 4.867 -0.014 -18.530 1.00 88.38 167 LEU A N 1
ATOM 1333 C CA . LEU A 1 167 ? 4.482 0.644 -17.282 1.00 88.38 167 LEU A CA 1
ATOM 1334 C C . LEU A 1 167 ? 3.122 1.334 -17.454 1.00 88.38 167 LEU A C 1
ATOM 1336 O O . LEU A 1 167 ? 3.039 2.423 -18.021 1.00 88.38 167 LEU A O 1
ATOM 1340 N N . ARG A 1 168 ? 2.057 0.734 -16.921 1.00 83.25 168 ARG A N 1
ATOM 1341 C CA . ARG A 1 168 ? 0.692 1.283 -16.898 1.00 83.25 168 ARG A CA 1
ATOM 1342 C C . ARG A 1 168 ? 0.353 1.884 -15.531 1.00 83.25 168 ARG A C 1
ATOM 1344 O O . ARG A 1 168 ? -0.717 1.642 -14.982 1.00 83.25 168 ARG A O 1
ATOM 1351 N N . ILE A 1 169 ? 1.261 2.692 -14.990 1.00 78.12 169 ILE A N 1
ATOM 1352 C CA . ILE A 1 169 ? 1.115 3.245 -13.643 1.00 78.12 169 ILE A CA 1
ATOM 1353 C C . ILE A 1 169 ? 0.573 4.673 -13.732 1.00 78.12 169 ILE A C 1
ATOM 1355 O O . ILE A 1 169 ? 1.265 5.600 -14.176 1.00 78.12 169 ILE A O 1
ATOM 1359 N N . LYS A 1 170 ? -0.691 4.845 -13.334 1.00 70.62 170 LYS A N 1
ATOM 1360 C CA . LYS A 1 170 ? -1.380 6.146 -13.354 1.00 70.62 170 LYS A CA 1
ATOM 1361 C C . LYS A 1 170 ? -0.964 7.050 -12.189 1.00 70.62 170 LYS A C 1
ATOM 1363 O O . LYS A 1 170 ? -0.951 8.262 -12.344 1.00 70.62 170 LYS A O 1
ATOM 1368 N N . GLU A 1 171 ? -0.557 6.459 -11.071 1.00 72.56 171 GLU A N 1
ATOM 1369 C CA . GLU A 1 171 ? -0.477 7.121 -9.763 1.00 72.56 171 GLU A CA 1
ATOM 1370 C C . GLU A 1 171 ? 0.972 7.289 -9.263 1.00 72.56 171 GLU A C 1
ATOM 1372 O O . GLU A 1 171 ? 1.270 7.073 -8.092 1.00 72.56 171 GLU A O 1
ATOM 1377 N N . LEU A 1 172 ? 1.888 7.639 -10.176 1.00 72.31 172 LEU A N 1
ATOM 1378 C CA . LEU A 1 172 ? 3.285 7.960 -9.861 1.00 72.31 172 LEU A CA 1
ATOM 1379 C C . LEU A 1 172 ? 3.684 9.318 -10.434 1.00 72.31 172 LEU A C 1
ATOM 1381 O O . LEU A 1 172 ? 3.409 9.622 -11.602 1.00 72.31 172 LEU A O 1
ATOM 1385 N N . THR A 1 173 ? 4.414 10.080 -9.629 1.00 75.69 173 THR A N 1
ATOM 1386 C CA . THR A 1 173 ? 5.134 11.290 -10.021 1.00 75.69 173 THR A CA 1
ATOM 1387 C C . THR A 1 173 ? 6.186 10.985 -11.094 1.00 75.69 173 THR A C 1
ATOM 1389 O O . THR A 1 173 ? 6.621 9.846 -11.302 1.00 75.69 173 THR A O 1
ATOM 1392 N N . ILE A 1 174 ? 6.634 12.028 -11.795 1.00 78.94 174 ILE A N 1
ATOM 1393 C CA . ILE A 1 174 ? 7.636 11.915 -12.867 1.00 78.94 174 ILE A CA 1
ATOM 1394 C C . ILE A 1 174 ? 8.947 11.310 -12.337 1.00 78.94 174 ILE A C 1
ATOM 1396 O O . ILE A 1 174 ? 9.529 10.427 -12.973 1.00 78.94 174 ILE A O 1
ATOM 1400 N N . LEU A 1 175 ? 9.389 11.733 -11.148 1.00 77.50 175 LEU A N 1
ATOM 1401 C CA . LEU A 1 175 ? 10.612 11.233 -10.519 1.00 77.50 175 LEU A CA 1
ATOM 1402 C C . LEU A 1 175 ? 10.523 9.731 -10.216 1.00 77.50 175 LEU A C 1
ATOM 1404 O O . LEU A 1 175 ? 11.477 8.989 -10.455 1.00 77.50 175 LEU A O 1
ATOM 1408 N N . GLU A 1 176 ? 9.368 9.271 -9.741 1.00 75.31 176 GLU A N 1
ATOM 1409 C CA . GLU A 1 176 ? 9.120 7.864 -9.416 1.00 75.31 176 GLU A CA 1
ATOM 1410 C C . GLU A 1 176 ? 9.118 6.987 -10.668 1.00 75.31 176 GLU A C 1
ATOM 1412 O O . GLU A 1 176 ? 9.776 5.944 -10.701 1.00 75.31 176 GLU A O 1
ATOM 1417 N N . LYS A 1 177 ? 8.465 7.451 -11.740 1.00 83.19 177 LYS A N 1
ATOM 1418 C CA . LYS A 1 177 ? 8.505 6.775 -13.043 1.00 83.19 177 LYS A CA 1
ATOM 1419 C C . LYS A 1 177 ? 9.936 6.660 -13.563 1.00 83.19 177 LYS A C 1
ATOM 1421 O O . LYS A 1 177 ? 10.307 5.617 -14.096 1.00 83.19 177 LYS A O 1
ATOM 1426 N N . ASN A 1 178 ? 10.756 7.693 -13.383 1.00 85.00 178 ASN A N 1
ATOM 1427 C CA . ASN A 1 178 ? 12.148 7.685 -13.831 1.00 85.00 178 ASN A CA 1
ATOM 1428 C C . ASN A 1 178 ? 13.032 6.743 -13.003 1.00 85.00 178 ASN A C 1
ATOM 1430 O O . ASN A 1 178 ? 13.850 6.027 -13.580 1.00 85.00 178 ASN A O 1
ATOM 1434 N N . ARG A 1 179 ? 12.841 6.684 -11.678 1.00 86.00 179 ARG A N 1
ATOM 1435 C CA . ARG A 1 179 ? 13.561 5.741 -10.803 1.00 86.00 179 ARG A CA 1
ATOM 1436 C C . ARG A 1 179 ? 13.229 4.289 -11.135 1.00 86.00 179 ARG A C 1
ATOM 1438 O O . ARG A 1 179 ? 14.144 3.488 -11.299 1.00 86.00 179 ARG A O 1
ATOM 1445 N N . LEU A 1 180 ? 11.948 3.967 -11.320 1.00 86.25 180 LEU A N 1
ATOM 1446 C CA . LEU A 1 180 ? 11.520 2.620 -11.707 1.00 86.25 180 LEU A CA 1
ATOM 1447 C C . LEU A 1 180 ? 12.094 2.212 -13.072 1.00 86.25 180 LEU A C 1
ATOM 1449 O O . LEU A 1 180 ? 12.655 1.128 -13.210 1.00 86.25 180 LEU A O 1
ATOM 1453 N N . LYS A 1 181 ? 12.019 3.104 -14.070 1.00 88.88 181 LYS A N 1
ATOM 1454 C CA . LYS A 1 181 ? 12.621 2.871 -15.393 1.00 88.88 181 LYS A CA 1
ATOM 1455 C C . LYS A 1 181 ? 14.123 2.609 -15.300 1.00 88.88 181 LYS A C 1
ATOM 1457 O O . LYS A 1 181 ? 14.626 1.752 -16.020 1.00 88.88 181 LYS A O 1
ATOM 1462 N N . ARG A 1 182 ? 14.832 3.346 -14.441 1.00 88.25 182 ARG A N 1
ATOM 1463 C CA . ARG A 1 182 ? 16.273 3.175 -14.230 1.00 88.25 182 ARG A CA 1
ATOM 1464 C C . ARG A 1 182 ? 16.584 1.817 -13.604 1.00 88.25 182 ARG A C 1
ATOM 1466 O O . ARG A 1 182 ? 17.392 1.093 -14.166 1.00 88.25 182 ARG A O 1
ATOM 1473 N N . SER A 1 183 ? 15.874 1.440 -12.542 1.00 87.25 183 SER A N 1
ATOM 1474 C CA . SER A 1 183 ? 16.057 0.148 -11.870 1.00 87.25 183 SER A CA 1
ATOM 1475 C C . SER A 1 183 ? 15.816 -1.042 -12.809 1.00 87.25 183 SER A C 1
ATOM 1477 O O . SER A 1 183 ? 16.610 -1.980 -12.830 1.00 87.25 183 SER A O 1
ATOM 1479 N N . ILE A 1 184 ? 14.778 -0.984 -13.651 1.00 88.38 184 ILE A N 1
ATOM 1480 C CA . ILE A 1 184 ? 14.508 -2.029 -14.654 1.00 88.38 184 ILE A CA 1
ATOM 1481 C C . ILE A 1 184 ? 15.673 -2.148 -15.646 1.00 88.38 184 ILE A C 1
ATOM 1483 O O . ILE A 1 184 ? 16.141 -3.254 -15.908 1.00 88.38 184 ILE A O 1
ATOM 1487 N N . LYS A 1 185 ? 16.173 -1.016 -16.157 1.00 87.88 185 LYS A N 1
ATOM 1488 C CA . LYS A 1 185 ? 17.299 -0.990 -17.103 1.00 87.88 185 LYS A CA 1
ATOM 1489 C C . LYS A 1 185 ? 18.606 -1.482 -16.478 1.00 87.88 185 LYS A C 1
ATOM 1491 O O . LYS A 1 185 ? 19.327 -2.243 -17.111 1.00 87.88 185 LYS A O 1
ATOM 1496 N N . GLU A 1 186 ? 18.896 -1.083 -15.241 1.00 87.12 186 GLU A N 1
ATOM 1497 C CA . GLU A 1 186 ? 20.093 -1.508 -14.496 1.00 87.12 186 GLU A CA 1
ATOM 1498 C C . GLU A 1 186 ? 20.131 -3.026 -14.257 1.00 87.12 186 GLU A C 1
ATOM 1500 O O . GLU A 1 186 ? 21.211 -3.602 -14.165 1.00 87.12 186 GLU A O 1
ATOM 1505 N N . ASN A 1 187 ? 18.967 -3.682 -14.231 1.00 86.75 187 ASN A N 1
ATOM 1506 C CA . ASN A 1 187 ? 18.831 -5.135 -14.095 1.00 86.75 187 ASN A CA 1
ATOM 1507 C C . ASN A 1 187 ? 18.666 -5.874 -15.445 1.00 86.75 187 ASN A C 1
ATOM 1509 O O . ASN A 1 187 ? 18.254 -7.036 -15.478 1.00 86.75 187 ASN A O 1
ATOM 1513 N N . GLY A 1 188 ? 18.962 -5.211 -16.571 1.00 86.31 188 GLY A N 1
ATOM 1514 C CA . GLY A 1 188 ? 18.944 -5.810 -17.914 1.00 86.31 188 GLY A CA 1
ATOM 1515 C C . GLY A 1 188 ? 17.579 -5.840 -18.612 1.00 86.31 188 GLY A C 1
ATOM 1516 O O . GLY A 1 188 ? 17.459 -6.435 -19.681 1.00 86.31 188 GLY A O 1
ATOM 1517 N N . GLY A 1 189 ? 16.556 -5.204 -18.035 1.00 89.94 189 GLY A N 1
ATOM 1518 C CA . GLY A 1 189 ? 15.211 -5.132 -18.603 1.00 89.94 189 GLY A CA 1
ATOM 1519 C C . GLY A 1 189 ? 15.019 -3.969 -19.579 1.00 89.94 189 GLY A C 1
ATOM 1520 O O . GLY A 1 189 ? 15.668 -2.924 -19.494 1.00 89.94 189 GLY A O 1
ATOM 1521 N N . GLN A 1 190 ? 14.062 -4.119 -20.490 1.00 91.19 190 GLN A N 1
ATOM 1522 C CA . GLN A 1 190 ? 13.669 -3.093 -21.458 1.00 91.19 190 GLN A CA 1
ATOM 1523 C C . GLN A 1 190 ? 12.339 -2.444 -21.065 1.00 91.19 190 GLN A C 1
ATOM 1525 O O . GLN A 1 190 ? 11.470 -3.083 -20.480 1.00 91.19 190 GLN A O 1
ATOM 1530 N N . ILE A 1 191 ? 12.157 -1.165 -21.404 1.00 91.75 191 ILE A N 1
ATOM 1531 C CA . ILE A 1 191 ? 10.894 -0.442 -21.189 1.00 91.75 191 ILE A CA 1
ATOM 1532 C C . ILE A 1 191 ? 10.232 -0.226 -22.548 1.00 91.75 191 ILE A C 1
ATOM 1534 O O . ILE A 1 191 ? 10.801 0.448 -23.406 1.00 91.75 191 ILE A O 1
ATOM 1538 N N . ALA A 1 192 ? 9.020 -0.740 -22.725 1.00 90.50 192 ALA A N 1
ATOM 1539 C CA . ALA A 1 192 ? 8.201 -0.459 -23.893 1.00 90.50 192 ALA A CA 1
ATOM 1540 C C . ALA A 1 192 ? 7.456 0.874 -23.741 1.00 90.50 192 ALA A C 1
ATOM 1542 O O . ALA A 1 192 ? 6.919 1.195 -22.678 1.00 90.50 192 ALA A O 1
ATOM 1543 N N . PHE A 1 193 ? 7.379 1.630 -24.836 1.00 84.12 193 PHE A N 1
ATOM 1544 C CA . PHE A 1 193 ? 6.625 2.887 -24.903 1.00 84.12 193 PHE A CA 1
ATOM 1545 C C . PHE A 1 193 ? 5.105 2.678 -24.977 1.00 84.12 193 PHE A C 1
ATOM 1547 O O . PHE A 1 193 ? 4.343 3.571 -24.621 1.00 84.12 193 PHE A O 1
ATOM 1554 N N . GLY A 1 194 ? 4.662 1.491 -25.391 1.00 83.69 194 GLY A N 1
ATOM 1555 C CA . GLY A 1 194 ? 3.257 1.120 -25.523 1.00 83.69 194 GLY A CA 1
ATOM 1556 C C . GLY A 1 194 ? 3.063 -0.372 -25.280 1.00 83.69 194 GLY A C 1
ATOM 1557 O O . GLY A 1 194 ? 4.016 -1.145 -25.384 1.00 83.69 194 GLY A O 1
ATOM 1558 N N . LEU A 1 195 ? 1.836 -0.778 -24.953 1.00 86.38 195 LEU A N 1
ATOM 1559 C CA . LEU A 1 195 ? 1.493 -2.191 -24.832 1.00 86.38 195 LEU A CA 1
ATOM 1560 C C . LEU A 1 195 ? 1.511 -2.824 -26.228 1.00 86.38 195 LEU A C 1
ATOM 1562 O O . LEU A 1 195 ? 0.722 -2.445 -27.089 1.00 86.38 195 LEU A O 1
ATOM 1566 N N . ASN A 1 196 ? 2.425 -3.762 -26.457 1.00 84.62 196 ASN A N 1
ATOM 1567 C CA . ASN A 1 196 ? 2.569 -4.474 -27.723 1.00 84.62 196 ASN A CA 1
ATOM 1568 C C . ASN A 1 196 ? 2.924 -5.949 -27.471 1.00 84.62 196 ASN A C 1
ATOM 1570 O O . ASN A 1 196 ? 3.184 -6.342 -26.336 1.00 84.62 196 ASN A O 1
ATOM 1574 N N . GLN A 1 197 ? 2.958 -6.762 -28.529 1.00 83.38 197 GLN A N 1
ATOM 1575 C CA . GLN A 1 197 ? 3.245 -8.203 -28.438 1.00 83.38 197 GLN A CA 1
ATOM 1576 C C . GLN A 1 197 ? 4.667 -8.532 -27.949 1.00 83.38 197 GLN A C 1
ATOM 1578 O O . GLN A 1 197 ? 4.929 -9.660 -27.551 1.00 83.38 197 GLN A O 1
ATOM 1583 N N . LYS A 1 198 ? 5.590 -7.561 -27.959 1.00 82.06 198 LYS A N 1
ATOM 1584 C CA . LYS A 1 198 ? 6.951 -7.720 -27.428 1.00 82.06 198 LYS A CA 1
ATOM 1585 C C . LYS A 1 198 ? 7.007 -7.480 -25.916 1.00 82.06 198 LYS A C 1
ATOM 1587 O O . LYS A 1 198 ? 8.012 -7.803 -25.290 1.00 82.06 198 LYS A O 1
ATOM 1592 N N . CYS A 1 199 ? 5.959 -6.908 -25.316 1.00 86.75 199 CYS A N 1
ATOM 1593 C CA . CYS A 1 199 ? 5.872 -6.720 -23.874 1.00 86.75 199 CYS A CA 1
ATOM 1594 C C . CYS A 1 199 ? 5.671 -8.067 -23.182 1.00 86.75 199 CYS A C 1
ATOM 1596 O O . CYS A 1 199 ? 4.608 -8.670 -23.261 1.00 86.75 199 CYS A O 1
ATOM 1598 N N . THR A 1 200 ? 6.686 -8.494 -22.444 1.00 90.00 200 THR A N 1
ATOM 1599 C CA . THR A 1 200 ? 6.628 -9.701 -21.609 1.00 90.00 200 THR A CA 1
ATOM 1600 C C . THR A 1 200 ? 5.893 -9.465 -20.288 1.00 90.00 200 THR A C 1
ATOM 1602 O O . THR A 1 200 ? 5.309 -10.385 -19.733 1.00 90.00 200 THR A O 1
ATOM 1605 N N . HIS A 1 201 ? 5.922 -8.230 -19.775 1.00 89.88 201 HIS A N 1
ATOM 1606 C CA . HIS A 1 201 ? 5.412 -7.889 -18.451 1.00 89.88 201 HIS A CA 1
ATOM 1607 C C . HIS A 1 201 ? 4.687 -6.543 -18.482 1.00 89.88 201 HIS A C 1
ATOM 1609 O O . HIS A 1 201 ? 5.124 -5.599 -19.145 1.00 89.88 201 HIS A O 1
ATOM 1615 N N . VAL A 1 202 ? 3.600 -6.430 -17.720 1.00 87.56 202 VAL A N 1
ATOM 1616 C CA . VAL A 1 202 ? 2.883 -5.169 -17.501 1.00 87.56 202 VAL A CA 1
ATOM 1617 C C . VAL A 1 202 ? 2.963 -4.814 -16.025 1.00 87.56 202 VAL A C 1
ATOM 1619 O O . VAL A 1 202 ? 2.564 -5.598 -15.171 1.00 87.56 202 VAL A O 1
ATOM 1622 N N . VAL A 1 203 ? 3.474 -3.623 -15.726 1.00 83.88 203 VAL A N 1
ATOM 1623 C CA . VAL A 1 203 ? 3.549 -3.086 -14.365 1.00 83.88 203 VAL A CA 1
ATOM 1624 C C . VAL A 1 203 ? 2.432 -2.065 -14.204 1.00 83.88 203 VAL A C 1
ATOM 1626 O O . VAL A 1 203 ? 2.480 -1.000 -14.821 1.00 83.88 203 VAL A O 1
ATOM 1629 N N . THR A 1 204 ? 1.420 -2.405 -13.413 1.00 84.25 204 THR A N 1
ATOM 1630 C CA . THR A 1 204 ? 0.285 -1.536 -13.060 1.00 84.25 204 THR A CA 1
ATOM 1631 C C . THR A 1 204 ? 0.433 -0.957 -11.664 1.00 84.25 204 THR A C 1
ATOM 1633 O O . THR A 1 204 ? 0.907 -1.704 -10.770 1.00 84.25 204 THR A O 1
#